Protein AF-A0A1H2ACN5-F1 (afdb_monomer)

pLDDT: mean 83.34, std 14.45, range [35.53, 97.0]

Mean predicted aligned error: 15.08 Å

Sequence (283 aa):
MLITTKIKLILEQKHHEKLLETMKRYNAACNYISGFAFEQSQYNRIRLQKLVYFVVRDQFQLSSQMTILAVRKVAAAYIADKAKKNEYKKSKGKNVRGQADLVWHDGVFYLLPGVELPENEPYIPNDALGVDLDIKNIAADSMGESLSGDAVQAVRHHCISKHLVEKAKRHRSRLALEDLTGIRERITVRRAQRRNQHAWAFAQLRSYIKYKALLAGVPVVLADPRNTSRECPQCEHTAKENRKTRDWFRCQACEYAAPADNVAALNIRSRAIVSVPNVGVAI

Radius of gyration: 27.99 Å; Cα contacts (8 Å, |Δi|>4): 334; chains: 1; bounding box: 66×40×71 Å

Structure (mmCIF, N/CA/C/O backbone):
data_AF-A0A1H2ACN5-F1
#
_entry.id   AF-A0A1H2ACN5-F1
#
loop_
_atom_site.group_PDB
_atom_site.id
_atom_site.type_symbol
_atom_site.label_atom_id
_atom_site.label_alt_id
_atom_site.label_comp_id
_atom_site.label_asym_id
_atom_site.label_entity_id
_atom_site.label_seq_id
_atom_site.pdbx_PDB_ins_code
_atom_site.Cartn_x
_atom_site.Cartn_y
_atom_site.Cartn_z
_atom_site.occupancy
_atom_site.B_iso_or_equiv
_atom_site.auth_seq_id
_atom_site.auth_comp_id
_atom_site.auth_asym_id
_atom_site.auth_atom_id
_atom_site.pdbx_PDB_model_num
ATOM 1 N N . MET A 1 1 ? 4.972 -4.158 25.442 1.00 76.81 1 MET A N 1
ATOM 2 C CA . MET A 1 1 ? 4.596 -3.258 24.311 1.00 76.81 1 MET A CA 1
ATOM 3 C C . MET A 1 1 ? 3.206 -3.588 23.744 1.00 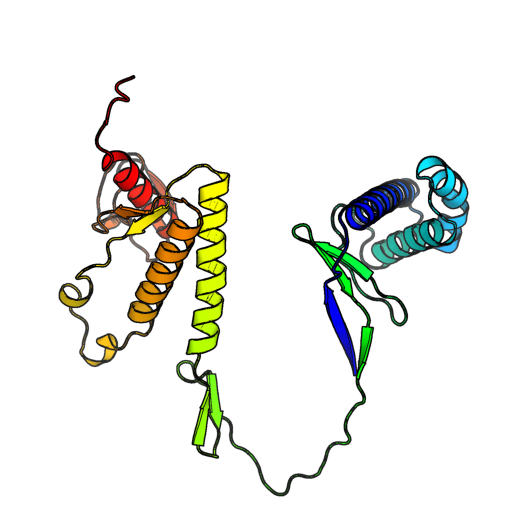76.81 1 MET A C 1
ATOM 5 O O . MET A 1 1 ? 2.905 -4.757 23.540 1.00 76.81 1 MET A O 1
ATOM 9 N N . LEU A 1 2 ? 2.361 -2.583 23.445 1.00 73.62 2 LEU A N 1
ATOM 10 C CA . LEU A 1 2 ? 1.065 -2.777 22.762 1.00 73.62 2 LEU A CA 1
ATOM 11 C C . LEU A 1 2 ? 1.232 -2.681 21.236 1.00 73.62 2 LEU A C 1
ATOM 13 O O . LEU A 1 2 ? 1.600 -1.623 20.726 1.00 73.62 2 LEU A O 1
ATOM 17 N N . ILE A 1 3 ? 0.907 -3.749 20.507 1.00 77.81 3 ILE A N 1
ATOM 18 C CA . ILE A 1 3 ? 0.895 -3.764 19.035 1.00 77.81 3 ILE A CA 1
ATOM 19 C C . ILE A 1 3 ? -0.522 -3.959 18.497 1.00 77.81 3 ILE A C 1
ATOM 21 O O . ILE A 1 3 ? -1.378 -4.538 19.156 1.00 77.81 3 ILE A O 1
ATOM 25 N N . THR A 1 4 ? -0.794 -3.466 17.288 1.00 77.19 4 THR A N 1
ATOM 26 C CA . THR A 1 4 ? -2.065 -3.736 16.596 1.00 77.19 4 THR A CA 1
ATOM 27 C C . THR A 1 4 ? -1.863 -4.842 15.573 1.00 77.19 4 THR A C 1
ATOM 29 O O . THR A 1 4 ? -1.082 -4.678 14.636 1.00 77.19 4 THR A O 1
ATOM 32 N N . THR A 1 5 ? -2.613 -5.933 15.710 1.00 80.00 5 THR A N 1
ATOM 33 C CA . THR A 1 5 ? -2.602 -7.042 14.746 1.00 80.00 5 THR A CA 1
ATOM 34 C C . THR A 1 5 ? -3.789 -6.919 13.799 1.00 80.00 5 THR A C 1
ATOM 36 O O . THR A 1 5 ? -4.863 -6.478 14.193 1.00 80.00 5 THR A O 1
ATOM 39 N N . LYS A 1 6 ? -3.617 -7.304 12.530 1.00 84.69 6 LYS A N 1
ATOM 40 C CA . LYS A 1 6 ? -4.686 -7.294 11.522 1.00 84.69 6 LYS A CA 1
ATOM 41 C C . LYS A 1 6 ? -5.183 -8.712 11.256 1.00 84.69 6 LYS A C 1
ATOM 43 O O . LYS A 1 6 ? -4.499 -9.487 10.596 1.00 84.69 6 LYS A O 1
ATOM 48 N N . ILE A 1 7 ? -6.391 -9.029 11.719 1.00 88.00 7 ILE A N 1
ATOM 49 C CA . ILE A 1 7 ? -7.005 -10.356 11.578 1.00 88.00 7 ILE A CA 1
ATOM 50 C C . ILE A 1 7 ? -8.067 -10.305 10.483 1.00 88.00 7 ILE A C 1
ATOM 52 O O . ILE A 1 7 ? -9.009 -9.522 10.573 1.00 88.00 7 ILE A O 1
ATOM 56 N N . LYS A 1 8 ? -7.931 -11.124 9.435 1.00 89.19 8 LYS A N 1
ATOM 57 C CA . LYS A 1 8 ? -8.941 -11.239 8.372 1.00 89.19 8 LYS A CA 1
ATOM 58 C C . LYS A 1 8 ? -10.132 -12.059 8.869 1.00 89.19 8 LYS A C 1
ATOM 60 O O . LYS A 1 8 ? -9.942 -13.177 9.335 1.00 89.19 8 LYS A O 1
ATOM 65 N N . LEU A 1 9 ? -11.347 -11.539 8.705 1.00 89.50 9 LEU A N 1
ATOM 66 C CA . LEU A 1 9 ? -12.567 -12.300 8.969 1.00 89.50 9 LEU A CA 1
ATOM 67 C C . LEU A 1 9 ? -12.967 -13.098 7.724 1.00 89.50 9 LEU A C 1
ATOM 69 O O . LEU A 1 9 ? -13.089 -12.538 6.630 1.00 89.50 9 LEU A O 1
ATOM 73 N N . ILE A 1 10 ? -13.178 -14.402 7.897 1.00 89.62 10 ILE A N 1
ATOM 74 C CA . ILE A 1 10 ? -13.772 -15.278 6.884 1.00 89.62 10 ILE A CA 1
ATOM 75 C C . ILE A 1 10 ? -15.258 -15.381 7.215 1.00 89.62 10 ILE A C 1
ATOM 77 O O . ILE A 1 10 ? -15.623 -15.815 8.302 1.00 89.62 10 ILE A O 1
ATOM 81 N N . LEU A 1 11 ? -16.105 -14.908 6.305 1.00 87.62 11 LEU A N 1
ATOM 82 C CA . LEU A 1 11 ? -17.536 -14.747 6.539 1.00 87.62 11 LEU A CA 1
ATOM 83 C C . LEU A 1 11 ? -18.320 -15.374 5.392 1.00 87.62 11 LEU A C 1
ATOM 85 O O . LEU A 1 11 ? -17.958 -15.205 4.229 1.00 87.62 11 LEU A O 1
ATOM 89 N N . GLU A 1 12 ? -19.431 -16.027 5.722 1.00 90.56 12 GLU A N 1
ATOM 90 C CA . GLU A 1 12 ? -20.476 -16.348 4.749 1.00 90.56 12 GLU A CA 1
ATOM 91 C C . GLU A 1 12 ? -21.099 -15.066 4.177 1.00 90.56 12 GLU A C 1
ATOM 93 O O . GLU A 1 12 ? -21.175 -14.039 4.863 1.00 90.56 12 GLU A O 1
ATOM 98 N N . GLN A 1 13 ? -21.627 -15.149 2.953 1.00 87.94 13 GLN A N 1
ATOM 99 C CA . GLN A 1 13 ? -22.217 -14.013 2.235 1.00 87.94 13 GLN A CA 1
ATOM 100 C C . GLN A 1 13 ? -23.277 -13.267 3.067 1.00 87.94 13 GLN A C 1
ATOM 102 O O . GLN A 1 13 ? -23.215 -12.047 3.212 1.00 87.94 13 GLN A O 1
ATOM 107 N N . LYS A 1 14 ? -24.181 -14.004 3.727 1.00 92.94 14 LYS A N 1
ATOM 108 C CA . LYS A 1 14 ? -25.240 -13.429 4.575 1.00 92.94 14 LYS A CA 1
ATOM 109 C C . LYS A 1 14 ? -24.697 -12.590 5.743 1.00 92.94 14 LYS A C 1
ATOM 111 O O . LYS A 1 14 ? -25.288 -11.583 6.125 1.00 92.94 14 LYS A O 1
ATOM 116 N N . HIS A 1 15 ? -23.576 -13.001 6.340 1.00 90.81 15 HIS A N 1
ATOM 117 C CA . HIS A 1 15 ? -22.951 -12.285 7.456 1.00 90.81 15 HIS A CA 1
ATOM 118 C C . HIS A 1 15 ? -22.161 -11.077 6.958 1.00 90.81 15 HIS A C 1
ATOM 120 O O . HIS A 1 15 ? -22.160 -10.029 7.607 1.00 90.81 15 HIS A O 1
ATOM 126 N N . HIS A 1 16 ? -21.532 -11.210 5.788 1.00 87.56 16 HIS A N 1
ATOM 127 C CA . HIS A 1 16 ? -20.845 -10.114 5.120 1.00 87.56 16 HIS A CA 1
ATOM 128 C C . HIS A 1 16 ? -21.791 -8.935 4.859 1.00 87.56 16 HIS A C 1
ATOM 130 O O . HIS A 1 16 ? -21.480 -7.799 5.218 1.00 87.56 16 HIS A O 1
ATOM 136 N N . GLU A 1 17 ? -22.960 -9.206 4.280 1.00 87.94 17 GLU A N 1
ATOM 137 C CA . GLU A 1 17 ? -23.957 -8.185 3.944 1.00 87.94 17 GLU A CA 1
ATOM 138 C C . GLU A 1 17 ? -24.480 -7.466 5.191 1.00 87.94 17 GLU A C 1
ATOM 140 O O . GLU A 1 17 ? -24.446 -6.234 5.248 1.00 87.94 17 GLU A O 1
ATOM 145 N N . LYS A 1 18 ? -24.843 -8.218 6.240 1.00 90.50 18 LYS A N 1
ATOM 146 C CA . LYS A 1 18 ? -25.304 -7.652 7.521 1.00 90.50 18 LYS A CA 1
ATOM 147 C C . LYS A 1 18 ? -24.256 -6.760 8.194 1.00 90.50 18 LYS A C 1
ATOM 149 O O . LYS A 1 18 ? -24.591 -5.702 8.740 1.00 90.50 18 LYS A O 1
ATOM 154 N N . LEU A 1 19 ? -22.982 -7.162 8.170 1.00 88.06 19 LEU A N 1
ATOM 155 C CA . LEU A 1 19 ? -21.889 -6.354 8.720 1.00 88.06 19 LEU A CA 1
ATOM 156 C C . LEU A 1 19 ? -21.672 -5.080 7.907 1.00 88.06 19 LEU A C 1
ATOM 158 O O . LEU A 1 19 ? -21.502 -4.004 8.484 1.00 88.06 19 LEU A O 1
ATOM 162 N N . LEU A 1 20 ? -21.720 -5.178 6.578 1.00 86.31 20 LEU A N 1
ATOM 163 C CA . LEU A 1 20 ? -21.561 -4.029 5.693 1.00 86.31 20 LEU A CA 1
ATOM 164 C C . LEU A 1 20 ? -22.692 -3.017 5.874 1.00 86.31 20 LEU A C 1
ATOM 166 O O . LEU A 1 20 ? -22.430 -1.818 5.970 1.00 86.31 20 LEU A O 1
ATOM 170 N N . GLU A 1 21 ? -23.934 -3.481 5.969 1.00 89.31 21 GLU A N 1
ATOM 171 C CA . GLU A 1 21 ? -25.091 -2.636 6.254 1.00 89.31 21 GLU A CA 1
ATOM 172 C C . GLU A 1 21 ? -24.964 -1.943 7.617 1.00 89.31 21 GLU A C 1
ATOM 174 O O . GLU A 1 21 ? -25.122 -0.726 7.728 1.00 89.31 21 GLU A O 1
ATOM 179 N N . THR A 1 22 ? -24.586 -2.687 8.657 1.00 89.88 22 THR A N 1
ATOM 180 C CA . THR A 1 22 ? -24.363 -2.125 9.997 1.00 89.88 22 THR A CA 1
ATOM 181 C C . THR A 1 22 ? -23.264 -1.066 9.991 1.00 89.88 22 THR A C 1
ATOM 183 O O . THR A 1 22 ? -23.441 0.012 10.558 1.00 89.88 22 THR A O 1
ATOM 186 N N . MET A 1 23 ? -22.163 -1.316 9.283 1.00 86.56 23 MET A N 1
ATOM 187 C CA . MET A 1 23 ? -21.067 -0.362 9.153 1.00 86.56 23 MET A CA 1
ATOM 188 C C . MET A 1 23 ? -21.477 0.898 8.374 1.00 86.56 23 MET A C 1
ATOM 190 O O . MET A 1 23 ? -21.053 2.000 8.729 1.00 86.56 23 MET A O 1
ATOM 194 N N . LYS A 1 24 ? -22.332 0.768 7.350 1.00 87.25 24 LYS A N 1
ATOM 195 C CA . LYS A 1 24 ? -22.912 1.913 6.628 1.00 87.25 24 LYS A CA 1
ATOM 196 C C . LYS A 1 24 ? -23.781 2.770 7.550 1.00 87.25 24 LYS A C 1
ATOM 198 O O . LYS A 1 24 ? -23.547 3.975 7.624 1.00 87.25 24 LYS A O 1
ATOM 203 N N . ARG A 1 25 ? -24.711 2.158 8.296 1.00 91.56 25 ARG A N 1
ATOM 204 C CA . ARG A 1 25 ? -25.577 2.861 9.265 1.00 91.56 25 ARG A CA 1
ATOM 205 C C . ARG A 1 25 ? -24.760 3.575 10.341 1.00 91.56 25 ARG A C 1
ATOM 207 O O . ARG A 1 25 ? -24.978 4.753 10.601 1.00 91.56 25 ARG A O 1
ATOM 214 N N . TYR A 1 26 ? -23.757 2.895 10.900 1.00 91.25 26 TYR A N 1
ATOM 215 C CA . TYR A 1 26 ? -22.860 3.469 11.903 1.00 91.25 26 TYR A CA 1
ATOM 216 C C . TYR A 1 26 ? -22.081 4.683 11.372 1.00 91.25 26 TYR A C 1
ATOM 218 O O . TYR A 1 26 ? -22.005 5.716 12.033 1.00 91.25 26 TYR A O 1
ATOM 226 N N . ASN A 1 27 ? -21.525 4.594 10.160 1.00 89.88 27 ASN A N 1
ATOM 227 C CA . ASN A 1 27 ? -20.802 5.717 9.558 1.00 89.88 27 ASN A CA 1
ATOM 228 C C . ASN A 1 27 ? -21.730 6.894 9.227 1.00 89.88 27 ASN A C 1
ATOM 230 O O . ASN A 1 27 ? -21.340 8.044 9.427 1.00 89.88 27 ASN A O 1
ATOM 234 N N . ALA A 1 28 ? -22.953 6.625 8.761 1.00 91.38 28 ALA A N 1
ATOM 235 C CA . ALA A 1 28 ? -23.958 7.657 8.522 1.00 91.38 28 ALA A CA 1
ATOM 236 C C . ALA A 1 28 ? -24.324 8.397 9.821 1.00 91.38 28 ALA A C 1
ATOM 238 O O . ALA A 1 28 ? -24.307 9.628 9.843 1.00 91.38 28 ALA A O 1
ATOM 239 N N . ALA A 1 29 ? -24.517 7.662 10.922 1.00 94.50 29 ALA A N 1
ATOM 240 C CA . ALA A 1 29 ? -24.716 8.242 12.248 1.00 94.50 29 ALA A CA 1
ATOM 241 C C . ALA A 1 29 ? -23.529 9.116 12.686 1.00 94.50 29 ALA A C 1
ATOM 243 O O . ALA A 1 29 ? -23.727 10.240 13.141 1.00 94.50 29 ALA A O 1
ATOM 244 N N . CYS A 1 30 ? -22.284 8.653 12.505 1.00 92.88 30 CYS A N 1
ATOM 245 C CA . CYS A 1 30 ? -21.101 9.466 12.805 1.00 92.88 30 CYS A CA 1
ATOM 246 C C . CYS A 1 30 ? -21.058 10.767 11.988 1.00 92.88 30 CYS A C 1
ATOM 248 O O . CYS A 1 30 ? -20.718 11.811 12.537 1.00 92.88 30 CYS A O 1
ATOM 250 N N . ASN A 1 31 ? -21.411 10.727 10.699 1.00 93.62 31 ASN A N 1
ATOM 251 C CA . ASN A 1 31 ? -21.462 11.924 9.852 1.00 93.62 31 ASN A CA 1
ATOM 252 C C . ASN A 1 31 ? -22.518 12.923 10.330 1.00 93.62 31 ASN A C 1
ATOM 254 O O . ASN A 1 31 ? -22.236 14.120 10.385 1.00 93.62 31 ASN A O 1
ATOM 258 N N . TYR A 1 32 ? -23.699 12.436 10.718 1.00 95.62 32 TYR A N 1
ATOM 259 C CA . TYR A 1 32 ? -24.746 13.267 11.308 1.00 95.62 32 TYR A CA 1
ATOM 260 C C . TYR A 1 32 ? -24.273 13.926 12.610 1.00 95.62 32 TYR A C 1
ATOM 262 O O . TYR A 1 32 ? -24.308 15.149 12.729 1.00 95.62 32 TYR A O 1
ATOM 270 N N . ILE A 1 33 ? -23.735 13.134 13.548 1.00 95.25 33 ILE A N 1
ATOM 271 C CA . ILE A 1 33 ? -23.204 13.645 14.821 1.00 95.25 33 ILE A CA 1
ATOM 272 C C . ILE A 1 33 ? -22.09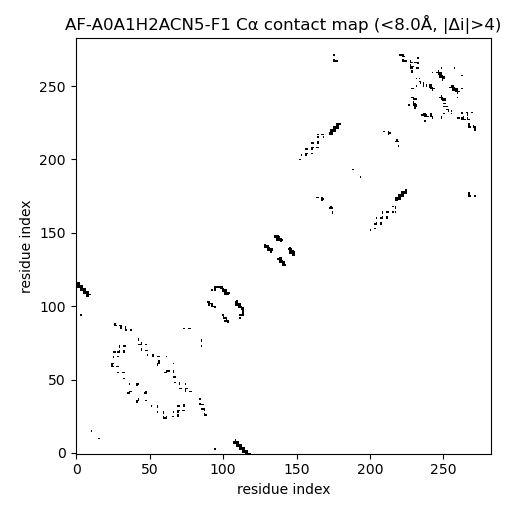2 14.667 14.566 1.00 95.25 33 ILE A C 1
ATOM 274 O O . ILE A 1 33 ? -22.033 15.684 15.247 1.00 95.25 33 ILE A O 1
ATOM 278 N N . SER A 1 34 ? -21.215 14.423 13.588 1.00 93.88 34 SER A N 1
ATOM 279 C CA . SER A 1 34 ? -20.132 15.346 13.244 1.00 93.88 34 SER A CA 1
ATOM 280 C C . SER A 1 34 ? -20.640 16.655 12.648 1.00 93.88 34 SER A C 1
ATOM 282 O O . SER A 1 34 ? -20.062 17.698 12.931 1.00 93.88 34 SER A O 1
ATOM 284 N N . GLY A 1 35 ? -21.707 16.618 11.842 1.00 93.81 35 GLY A N 1
ATOM 285 C CA . GLY A 1 35 ? -22.386 17.824 11.366 1.00 93.81 35 GLY A CA 1
ATOM 286 C C . GLY A 1 35 ? -22.950 18.639 12.518 1.00 93.81 35 GLY A C 1
ATOM 287 O O . GLY A 1 35 ? -22.558 19.789 12.689 1.00 93.81 35 GLY A O 1
ATOM 288 N N . PHE A 1 36 ? -23.744 17.995 13.373 1.00 94.88 36 PHE A N 1
ATOM 289 C CA . PHE A 1 36 ? -24.334 18.633 14.545 1.00 94.88 36 PHE A CA 1
ATOM 290 C C . PHE A 1 36 ? -23.273 19.216 15.492 1.00 94.88 36 PHE A C 1
ATOM 292 O O . PHE A 1 36 ? -23.380 20.360 15.925 1.00 94.88 36 PHE A O 1
ATOM 299 N N . ALA A 1 37 ? -22.223 18.448 15.801 1.00 93.69 37 ALA A N 1
ATOM 300 C CA . ALA A 1 37 ? -21.135 18.882 16.676 1.00 93.69 37 ALA A CA 1
ATOM 301 C C . ALA A 1 37 ? -20.416 20.125 16.133 1.00 93.69 37 ALA A C 1
ATOM 303 O O . ALA A 1 37 ? -20.083 21.019 16.907 1.00 93.69 37 ALA A O 1
ATOM 304 N N . PHE A 1 38 ? -20.191 20.183 14.818 1.00 92.75 38 PHE A N 1
ATOM 305 C CA . PHE A 1 38 ? -19.533 21.311 14.166 1.00 92.75 38 PHE A CA 1
ATOM 306 C C . PHE A 1 38 ? -20.427 22.556 14.136 1.00 92.75 38 PHE A C 1
ATOM 308 O O . PHE A 1 38 ? -19.993 23.629 14.541 1.00 92.75 38 PHE A O 1
ATOM 315 N N . GLU A 1 39 ? -21.688 22.406 13.727 1.00 93.19 39 GLU A N 1
ATOM 316 C CA . GLU A 1 39 ? -22.665 23.503 13.643 1.00 93.19 39 GLU A CA 1
ATOM 317 C C . GLU A 1 39 ? -22.949 24.128 15.013 1.00 93.19 39 GLU A C 1
ATOM 319 O O . GLU A 1 39 ? -23.005 25.346 15.146 1.00 93.19 39 GLU A O 1
ATOM 324 N N . GLN A 1 40 ? -23.067 23.300 16.051 1.00 91.75 40 GLN A N 1
ATOM 325 C CA . GLN A 1 40 ? -23.351 23.744 17.419 1.00 91.75 40 GLN A CA 1
ATOM 326 C C . GLN A 1 40 ? -22.084 24.047 18.232 1.00 91.75 40 GLN A C 1
ATOM 328 O O . GLN A 1 40 ? -22.173 24.319 19.430 1.00 91.75 40 GLN A O 1
ATOM 333 N N . SER A 1 41 ? -20.895 23.941 17.619 1.00 90.31 41 SER A N 1
ATOM 334 C CA . SER A 1 41 ? -19.593 24.068 18.293 1.00 90.31 41 SER A CA 1
ATOM 335 C C . SER A 1 41 ? -19.498 23.251 19.593 1.00 90.31 41 SER A C 1
ATOM 337 O O . SER A 1 41 ? -18.934 23.687 20.600 1.00 90.31 41 SER A O 1
ATOM 339 N N . GLN A 1 42 ? -20.069 22.043 19.585 1.00 91.88 42 GLN A N 1
ATOM 340 C CA . GLN A 1 42 ? -20.181 21.181 20.755 1.00 91.88 42 GLN A CA 1
ATOM 341 C C . GLN A 1 42 ? -19.356 19.905 20.595 1.00 91.88 42 GLN A C 1
ATOM 343 O O . GLN A 1 42 ? -19.779 18.939 19.964 1.00 91.88 42 GLN A O 1
ATOM 348 N N . TYR A 1 43 ? -18.202 19.872 21.259 1.00 90.62 43 TYR A N 1
ATOM 349 C CA . TYR A 1 43 ? -17.242 18.765 21.170 1.00 90.62 43 TYR A CA 1
ATOM 350 C C . TYR A 1 43 ? -17.116 17.959 22.471 1.00 90.62 43 TYR A C 1
ATOM 352 O O . TYR A 1 43 ? -16.433 16.935 22.511 1.00 90.62 43 TYR A O 1
ATOM 360 N N . ASN A 1 44 ? -17.772 18.390 23.556 1.00 92.31 44 ASN A N 1
ATOM 361 C CA . ASN A 1 44 ? -17.75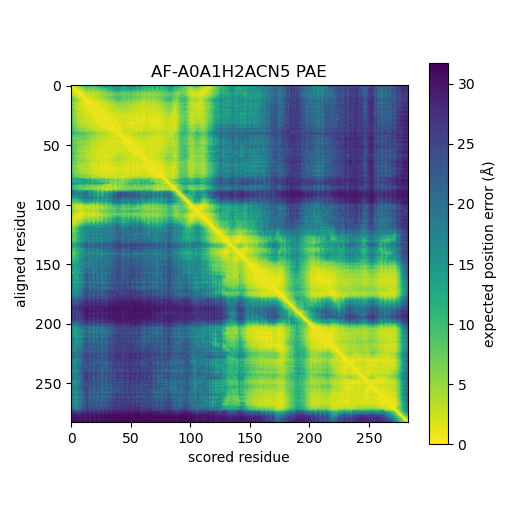0 17.654 24.813 1.00 92.31 44 ASN A CA 1
ATOM 362 C C . ASN A 1 44 ? -18.591 16.378 24.684 1.00 92.31 44 ASN A C 1
ATOM 364 O O . ASN A 1 44 ? -19.805 16.445 24.501 1.00 92.31 44 ASN A O 1
ATOM 368 N N . ARG A 1 45 ? -17.954 15.213 24.856 1.00 91.88 45 ARG A N 1
ATOM 369 C CA . ARG A 1 45 ? -18.585 13.887 24.742 1.00 91.88 45 ARG A CA 1
ATOM 370 C C . ARG A 1 45 ? -19.915 13.776 25.492 1.00 91.88 45 ARG A C 1
ATOM 372 O O . ARG A 1 45 ? -20.882 13.271 24.934 1.00 91.88 45 ARG A O 1
ATOM 379 N N . ILE A 1 46 ? -19.952 14.198 26.757 1.00 93.56 46 ILE A N 1
ATOM 380 C CA . ILE A 1 46 ? -21.118 14.006 27.632 1.00 93.56 46 ILE A CA 1
ATOM 381 C C . ILE A 1 46 ? -22.274 14.881 27.149 1.00 93.56 46 ILE A C 1
ATOM 383 O O . ILE A 1 46 ? -23.406 14.413 27.031 1.00 93.56 46 ILE A O 1
ATOM 387 N N . ARG A 1 47 ? -21.986 16.148 26.840 1.00 94.31 47 ARG A N 1
ATOM 388 C CA . ARG A 1 47 ? -23.000 17.099 26.375 1.00 94.31 47 ARG A CA 1
ATOM 389 C C . ARG A 1 47 ? -23.503 16.745 24.979 1.00 94.31 47 ARG A C 1
ATOM 391 O O . ARG A 1 47 ? -24.710 16.723 24.769 1.00 94.31 47 ARG A O 1
ATOM 398 N N . LEU A 1 48 ? -22.598 16.387 24.069 1.00 94.12 48 LEU A N 1
ATOM 399 C CA . LEU A 1 48 ? -22.938 15.923 22.727 1.00 94.12 48 LEU A CA 1
ATOM 400 C C . LEU A 1 48 ? -23.839 14.685 22.785 1.00 94.12 48 LEU A C 1
ATOM 402 O O . LEU A 1 48 ? -24.864 14.660 22.115 1.00 94.12 48 LEU A O 1
ATOM 406 N N . GLN A 1 49 ? -23.522 13.704 23.641 1.00 95.44 49 GLN A N 1
ATOM 407 C CA . GLN A 1 49 ? -24.353 12.511 23.821 1.00 95.44 49 GLN A CA 1
ATOM 408 C C . GLN A 1 49 ? -25.781 12.868 24.241 1.00 95.44 49 GLN A C 1
ATOM 410 O O . GLN A 1 49 ? -26.719 12.373 23.628 1.00 95.44 49 GLN A O 1
ATOM 415 N N . LYS A 1 50 ? -25.961 13.739 25.242 1.00 95.69 50 LYS A N 1
ATOM 416 C CA . LYS A 1 50 ? -27.303 14.155 25.688 1.00 95.69 50 LYS A CA 1
ATOM 417 C C . LYS A 1 50 ? -28.128 14.787 24.562 1.00 95.69 50 LYS A C 1
ATOM 419 O O . LYS A 1 50 ? -29.329 14.558 24.508 1.00 95.69 50 LYS A O 1
ATOM 424 N N . LEU A 1 51 ? -27.485 15.545 23.673 1.00 95.31 51 LEU A N 1
ATOM 425 C CA . LEU A 1 51 ? -28.152 16.250 22.576 1.00 95.31 51 LEU A CA 1
ATOM 426 C C . LEU A 1 51 ? -28.539 15.325 21.416 1.00 95.31 51 LEU A C 1
ATOM 428 O O . LEU A 1 51 ? -29.601 15.497 20.832 1.00 95.31 51 LEU A O 1
ATOM 432 N N . VAL A 1 52 ? -27.693 14.347 21.075 1.00 95.88 52 VAL A N 1
ATOM 433 C CA . VAL A 1 52 ? -27.869 13.562 19.838 1.00 95.88 52 VAL A CA 1
ATOM 434 C C . VAL A 1 52 ? -28.358 12.131 20.064 1.00 95.88 52 VAL A C 1
ATOM 436 O O . VAL A 1 52 ? -28.775 11.491 19.106 1.00 95.88 52 VAL A O 1
ATOM 439 N N . TYR A 1 53 ? -28.314 11.599 21.293 1.00 96.56 53 TYR A N 1
ATOM 440 C CA . TYR A 1 53 ? -28.525 10.166 21.554 1.00 96.56 53 TYR A CA 1
ATOM 441 C C . TYR A 1 53 ? -29.861 9.630 21.026 1.00 96.56 53 TYR A C 1
ATOM 443 O O . TYR A 1 53 ? -29.861 8.636 20.300 1.00 96.56 53 TYR A O 1
ATOM 451 N N . PHE A 1 54 ? -30.980 10.272 21.376 1.00 95.25 54 PHE A N 1
ATOM 452 C CA . PHE A 1 54 ? -32.310 9.788 20.993 1.00 95.25 54 PHE A CA 1
ATOM 453 C C . PHE A 1 54 ? -32.527 9.870 19.482 1.00 95.25 54 PHE A C 1
ATOM 455 O O . PHE A 1 54 ? -32.892 8.870 18.871 1.00 95.25 54 PHE A O 1
ATOM 462 N N . VAL A 1 55 ? -32.191 11.014 18.877 1.00 95.56 55 VAL A N 1
ATOM 463 C CA . VAL A 1 55 ? -32.314 11.229 17.427 1.00 95.56 55 VAL A CA 1
ATOM 464 C C . VAL A 1 55 ? -31.463 10.227 16.652 1.00 95.56 55 VAL A C 1
ATOM 466 O O . VAL A 1 55 ? -31.945 9.583 15.729 1.00 95.56 55 VAL A O 1
ATOM 469 N N . VAL A 1 56 ? -30.204 10.031 17.054 1.00 95.44 56 VAL A N 1
ATOM 470 C CA . VAL A 1 56 ? -29.300 9.108 16.358 1.00 95.44 56 VAL A CA 1
ATOM 471 C C . VAL A 1 56 ? -29.760 7.660 16.493 1.00 95.44 56 VAL A C 1
ATOM 473 O O . VAL A 1 56 ? -29.676 6.895 15.533 1.00 95.44 56 VAL A O 1
ATOM 476 N N . ARG A 1 57 ? -30.214 7.257 17.685 1.00 94.81 57 ARG A N 1
ATOM 477 C CA . ARG A 1 57 ? -30.690 5.892 17.918 1.00 94.81 57 ARG A CA 1
ATOM 478 C C . ARG A 1 57 ? -31.886 5.572 17.024 1.00 94.81 57 ARG A C 1
ATOM 480 O O . ARG A 1 57 ? -31.887 4.510 16.409 1.00 94.81 57 ARG A O 1
ATOM 487 N N . ASP A 1 58 ? -32.852 6.482 16.963 1.00 94.19 58 ASP A N 1
ATOM 488 C CA . ASP A 1 58 ? -34.090 6.309 16.209 1.00 94.19 58 ASP A CA 1
ATOM 489 C C . ASP A 1 58 ? -33.852 6.393 14.693 1.00 94.19 58 ASP A C 1
ATOM 491 O O . ASP A 1 58 ? -34.125 5.446 13.957 1.00 94.19 58 ASP A O 1
ATOM 495 N N . GLN A 1 59 ? -33.203 7.460 14.224 1.00 95.56 59 GLN A N 1
ATOM 496 C CA . GLN A 1 59 ? -32.995 7.696 12.794 1.00 95.56 59 GLN A CA 1
ATOM 497 C C . GLN A 1 59 ? -32.111 6.631 12.127 1.00 95.56 59 GLN A C 1
ATOM 499 O O . GLN A 1 59 ? -32.351 6.252 10.981 1.00 95.56 59 GLN A O 1
ATOM 504 N N . PHE A 1 60 ? -31.071 6.151 12.817 1.00 94.56 60 PHE A N 1
ATOM 505 C CA . PHE A 1 60 ? -30.108 5.196 12.249 1.00 94.56 60 PHE A CA 1
ATOM 506 C C . PHE A 1 60 ? -30.318 3.756 12.736 1.00 94.56 60 PHE A C 1
ATOM 508 O O . PHE A 1 60 ? -29.554 2.871 12.339 1.00 94.56 60 PHE A O 1
ATOM 515 N N . GLN A 1 61 ? -31.336 3.518 13.575 1.00 93.69 61 GLN A N 1
ATOM 516 C CA . GLN A 1 61 ? -31.706 2.200 14.108 1.00 93.69 61 GLN A CA 1
ATOM 517 C C . GLN A 1 61 ? -30.504 1.463 14.730 1.00 93.69 61 GLN A C 1
ATOM 519 O O . GLN A 1 61 ? -30.244 0.284 14.470 1.00 93.69 61 GLN A O 1
ATOM 524 N N . LEU A 1 62 ? -29.712 2.194 15.523 1.00 92.25 62 LEU A N 1
ATOM 525 C CA . LEU A 1 62 ? -28.513 1.677 16.184 1.00 92.25 62 LEU A CA 1
ATOM 526 C C . LEU A 1 62 ? -28.828 1.154 17.590 1.00 92.25 62 LEU A C 1
ATOM 528 O O . LEU A 1 62 ? -29.662 1.697 18.315 1.00 92.25 62 LEU A O 1
ATOM 532 N N . SER A 1 63 ? -28.097 0.120 18.018 1.00 92.50 63 SER A N 1
ATOM 533 C CA . SER A 1 63 ? -28.140 -0.340 19.411 1.00 92.50 63 SER A CA 1
ATOM 534 C C . SER A 1 63 ? -27.573 0.719 20.366 1.00 92.50 63 SER A C 1
ATOM 536 O O . SER A 1 63 ? -26.786 1.577 19.962 1.00 92.50 63 SER A O 1
ATOM 538 N N . SER A 1 64 ? -27.900 0.632 21.664 1.00 91.75 64 SER A N 1
ATOM 539 C CA . SER A 1 64 ? -27.428 1.600 22.679 1.00 91.75 64 SER A CA 1
ATOM 540 C C . SER A 1 64 ? -25.912 1.739 22.666 1.00 91.75 64 SER A C 1
ATOM 542 O O . SER A 1 64 ? -25.375 2.846 22.654 1.00 91.75 64 SER A O 1
ATOM 544 N N . GLN A 1 65 ? -25.227 0.598 22.615 1.00 90.12 65 GLN A N 1
ATOM 545 C CA . GLN A 1 65 ? -23.776 0.539 22.592 1.00 90.12 65 GLN A CA 1
ATOM 546 C C . GLN A 1 65 ? -23.210 1.187 21.325 1.00 90.12 65 GLN A C 1
ATOM 548 O O . GLN A 1 65 ? -22.241 1.939 21.411 1.00 90.12 65 GLN A O 1
ATOM 553 N N . MET A 1 66 ? -23.832 0.958 20.164 1.00 90.12 66 MET A N 1
ATOM 554 C CA . MET A 1 66 ? -23.381 1.549 18.905 1.00 90.12 66 MET A CA 1
ATOM 555 C C . MET A 1 66 ? -23.594 3.058 18.853 1.00 90.12 66 MET A C 1
ATOM 557 O O . MET A 1 66 ? -22.681 3.775 18.448 1.00 90.12 66 MET A O 1
ATOM 561 N N . THR A 1 67 ? -24.726 3.563 19.341 1.00 93.19 67 THR A N 1
ATOM 562 C CA . THR A 1 67 ? -24.965 5.009 19.445 1.00 93.19 67 THR A CA 1
ATOM 563 C C . THR A 1 67 ? -23.923 5.681 20.339 1.00 93.19 67 THR A C 1
ATOM 565 O O . THR A 1 67 ? -23.334 6.694 19.962 1.00 93.19 67 THR A O 1
ATOM 568 N N . ILE A 1 68 ? -23.630 5.096 21.506 1.00 92.06 68 ILE A N 1
ATOM 569 C CA . ILE A 1 68 ? -22.623 5.634 22.434 1.00 92.06 68 ILE A CA 1
ATOM 570 C C . ILE A 1 68 ? -21.227 5.616 21.796 1.00 92.06 68 ILE A C 1
ATOM 572 O O . ILE A 1 68 ? -20.481 6.591 21.912 1.00 92.06 68 ILE A O 1
ATOM 576 N N . LEU A 1 69 ? -20.863 4.532 21.105 1.00 89.88 69 LEU A N 1
ATOM 577 C CA . LEU A 1 69 ? -19.575 4.427 20.417 1.00 89.88 69 LEU A CA 1
ATOM 578 C C . LEU A 1 69 ? -19.440 5.445 19.277 1.00 89.88 69 LEU A C 1
ATOM 580 O O . LEU A 1 69 ? -18.375 6.050 19.150 1.00 89.88 69 LEU A O 1
ATOM 584 N N . ALA A 1 70 ? -20.510 5.711 18.522 1.00 91.06 70 ALA A N 1
ATOM 585 C CA . ALA A 1 70 ? -20.513 6.730 17.474 1.00 91.06 70 ALA A CA 1
ATOM 586 C C . ALA A 1 70 ? -20.218 8.124 18.051 1.00 91.06 70 ALA A C 1
ATOM 588 O O . ALA A 1 70 ? -19.317 8.817 17.575 1.00 91.06 70 ALA A O 1
ATOM 589 N N . VAL A 1 71 ? -20.889 8.501 19.147 1.00 92.50 71 VAL A N 1
ATOM 590 C CA . VAL A 1 71 ? -20.639 9.781 19.834 1.00 92.50 71 VAL A CA 1
ATOM 591 C C . VAL A 1 71 ? -19.210 9.860 20.366 1.00 92.50 71 VAL A C 1
ATOM 593 O O . VAL A 1 71 ? -18.535 10.871 20.170 1.00 92.50 71 VAL A O 1
ATOM 596 N N . ARG A 1 72 ? -18.713 8.791 21.005 1.00 90.88 72 ARG A N 1
ATOM 597 C CA . ARG A 1 72 ? -17.326 8.720 21.496 1.00 90.88 72 ARG A CA 1
ATOM 598 C C . ARG A 1 72 ? -16.321 8.919 20.369 1.00 90.88 72 ARG A C 1
ATOM 600 O O . ARG A 1 72 ? -15.382 9.694 20.534 1.00 90.88 72 ARG A O 1
ATOM 607 N N . LYS A 1 73 ? -16.530 8.241 19.239 1.00 87.62 73 LYS A N 1
ATOM 608 C CA . LYS A 1 73 ? -15.664 8.312 18.060 1.00 87.62 73 LYS A CA 1
ATOM 609 C C . LYS A 1 73 ? -15.618 9.724 17.479 1.00 87.62 73 LYS A C 1
ATOM 611 O O . LYS A 1 73 ? -14.533 10.208 17.166 1.00 87.62 73 LYS A O 1
ATOM 616 N N . VAL A 1 74 ? -16.769 10.384 17.357 1.00 89.44 74 VAL A N 1
ATOM 617 C CA . VAL A 1 74 ? -16.839 11.752 16.826 1.00 89.44 74 VAL A CA 1
ATOM 618 C C . VAL A 1 74 ? -16.217 12.755 17.792 1.00 89.44 74 VAL A C 1
ATOM 620 O O . VAL A 1 74 ? -15.343 13.517 17.389 1.00 89.44 74 VAL A O 1
ATOM 623 N N . ALA A 1 75 ? -16.580 12.713 19.076 1.00 90.19 75 ALA A N 1
ATOM 624 C CA . ALA A 1 75 ? -16.013 13.611 20.080 1.00 90.19 75 ALA A CA 1
ATOM 625 C C . ALA A 1 75 ? -14.480 13.486 20.167 1.00 90.19 75 ALA A C 1
ATOM 627 O O . ALA A 1 75 ? -13.786 14.496 20.218 1.00 90.19 75 ALA A O 1
ATOM 628 N N . ALA A 1 76 ? -13.942 12.259 20.116 1.00 85.81 76 ALA A N 1
ATOM 629 C CA . ALA A 1 76 ? -12.499 12.023 20.122 1.00 85.81 76 ALA A CA 1
ATOM 630 C C . ALA A 1 76 ? -11.790 12.583 18.876 1.00 85.81 76 ALA A C 1
ATOM 632 O O . ALA A 1 76 ? -10.674 13.081 18.989 1.00 85.81 76 ALA A O 1
ATOM 633 N N . ALA A 1 77 ? -12.426 12.549 17.699 1.00 84.62 77 ALA A N 1
ATOM 634 C CA . ALA A 1 77 ? -11.850 13.125 16.482 1.00 84.62 77 ALA A CA 1
ATOM 635 C C . ALA A 1 77 ? -11.674 14.651 16.589 1.00 84.62 77 ALA A C 1
ATOM 637 O O . ALA A 1 77 ? -10.650 15.181 16.166 1.00 84.62 77 ALA A O 1
ATOM 638 N N . TYR A 1 78 ? -12.618 15.337 17.238 1.00 86.12 78 TYR A N 1
ATOM 639 C CA . TYR A 1 78 ? -12.550 16.781 17.487 1.00 86.12 78 TYR A CA 1
ATOM 640 C C . TYR A 1 78 ? -11.612 17.189 18.635 1.00 86.12 78 TYR A C 1
ATOM 642 O O . TYR A 1 78 ? -11.366 18.377 18.829 1.00 86.12 78 TYR A O 1
ATOM 650 N N . ILE A 1 79 ? -11.054 16.242 19.397 1.00 81.19 79 ILE A N 1
ATOM 651 C CA . ILE A 1 79 ? -9.920 16.550 20.286 1.00 81.19 79 ILE A CA 1
ATOM 652 C C . ILE A 1 79 ? -8.686 16.889 19.443 1.00 81.19 79 ILE A C 1
ATOM 654 O O . ILE A 1 79 ? -7.941 17.796 19.799 1.00 81.19 79 ILE A O 1
ATOM 658 N N . ALA A 1 80 ? -8.485 16.173 18.332 1.00 75.06 80 ALA A N 1
ATOM 659 C CA . ALA A 1 80 ? -7.299 16.308 17.492 1.00 75.06 80 ALA A CA 1
ATOM 660 C C . ALA A 1 80 ? -7.359 17.523 16.553 1.00 75.06 80 ALA A C 1
ATOM 662 O O . ALA A 1 80 ? -6.353 18.205 16.392 1.00 75.06 80 ALA A O 1
ATOM 663 N N . ASP A 1 81 ? -8.512 17.787 15.932 1.00 77.56 81 ASP A N 1
ATOM 664 C CA . ASP A 1 81 ? -8.694 18.921 15.020 1.00 77.56 81 ASP A CA 1
ATOM 665 C C . ASP A 1 81 ? -10.142 19.431 15.073 1.00 77.56 81 ASP A C 1
ATOM 667 O O . ASP A 1 81 ? -11.093 18.682 14.835 1.00 77.56 81 ASP A O 1
ATOM 671 N N . LYS A 1 82 ? -10.295 20.719 15.400 1.00 84.69 82 LYS A N 1
ATOM 672 C CA . LYS A 1 82 ? -11.584 21.424 15.493 1.00 84.69 82 LYS A CA 1
ATOM 673 C C . LYS A 1 82 ? -11.858 22.343 14.309 1.00 84.69 82 LYS A C 1
ATOM 675 O O . LYS A 1 82 ? -12.987 22.795 14.158 1.00 84.69 82 LYS A O 1
ATOM 680 N N . ALA A 1 83 ? -10.855 22.624 13.479 1.00 77.75 83 ALA A N 1
ATOM 681 C CA . ALA A 1 83 ? -10.968 23.580 12.383 1.00 77.75 83 ALA A CA 1
ATOM 682 C C . ALA A 1 83 ? -11.772 23.020 11.201 1.00 77.75 83 ALA A C 1
ATOM 684 O O . ALA A 1 83 ? -12.261 23.776 10.362 1.00 77.75 83 ALA A O 1
ATOM 685 N N . LYS A 1 84 ? -11.928 21.692 11.127 1.00 84.62 84 LYS A N 1
ATOM 686 C CA . LYS A 1 84 ? -12.568 21.013 10.003 1.00 84.62 84 LYS A CA 1
ATOM 687 C C . LYS A 1 84 ? -13.641 20.025 10.450 1.00 84.62 84 LYS A C 1
ATOM 689 O O . LYS A 1 84 ? -13.438 19.215 11.352 1.00 84.62 84 LYS A O 1
ATOM 694 N N . LYS A 1 85 ? -14.774 20.029 9.740 1.00 84.12 85 LYS A N 1
ATOM 695 C CA . LYS A 1 85 ? -15.805 18.993 9.871 1.00 84.12 85 LYS A CA 1
ATOM 696 C C . LYS A 1 85 ? -15.257 17.631 9.434 1.00 84.12 85 LYS A C 1
ATOM 698 O O . LYS A 1 85 ? -14.764 17.482 8.314 1.00 84.12 85 LYS A O 1
ATOM 703 N N . ASN A 1 86 ? -15.362 16.637 10.313 1.00 81.19 86 ASN A N 1
ATOM 704 C CA . ASN A 1 86 ? -14.919 15.276 10.028 1.00 81.19 86 ASN A CA 1
ATOM 705 C C . ASN A 1 86 ? -15.939 14.537 9.147 1.00 81.19 86 ASN A C 1
ATOM 707 O O . ASN A 1 86 ? -17.148 14.681 9.312 1.00 81.19 86 ASN A O 1
ATOM 711 N N . GLU A 1 87 ? -15.445 13.719 8.214 1.00 83.69 87 GLU A N 1
ATOM 712 C CA . GLU A 1 87 ? -16.278 12.884 7.346 1.00 83.69 87 GLU A CA 1
ATOM 713 C C . GLU A 1 87 ? -15.839 11.414 7.420 1.00 83.69 87 GLU A C 1
ATOM 715 O O . GLU A 1 87 ? -14.671 11.059 7.245 1.00 83.69 87 GLU A O 1
ATOM 720 N N . TYR A 1 88 ? -16.803 10.534 7.660 1.00 81.56 88 TYR A N 1
ATOM 721 C CA . TYR A 1 88 ? -16.640 9.112 7.915 1.00 81.56 88 TYR A CA 1
ATOM 722 C C . TYR A 1 88 ? -17.167 8.322 6.713 1.00 81.56 88 TYR A C 1
ATOM 724 O O . TYR A 1 88 ? -18.338 7.954 6.644 1.00 81.56 88 TYR A O 1
ATOM 732 N N . LYS A 1 89 ? -16.285 8.072 5.737 1.00 67.00 89 LYS A N 1
ATOM 733 C CA . LYS A 1 89 ? -16.567 7.262 4.529 1.00 67.00 89 LYS A CA 1
ATOM 734 C C . LYS A 1 89 ? -15.830 5.921 4.503 1.00 67.00 89 LYS A C 1
ATOM 736 O O . LYS A 1 89 ? -16.267 4.979 3.851 1.00 67.00 89 LYS A O 1
ATOM 741 N N . LYS A 1 90 ? -14.691 5.834 5.197 1.00 60.31 90 LYS A N 1
ATOM 742 C CA . LYS A 1 90 ? -13.844 4.638 5.317 1.00 60.31 90 LYS A CA 1
ATOM 743 C C . LYS A 1 90 ? -13.359 4.526 6.758 1.00 60.31 90 LYS A C 1
ATOM 745 O O . LYS A 1 90 ? -12.971 5.526 7.358 1.00 60.31 90 LYS A O 1
ATOM 750 N N . SER A 1 91 ? -13.356 3.319 7.312 1.00 53.84 91 SER A N 1
ATOM 751 C CA . SER A 1 91 ? -12.781 3.051 8.630 1.00 53.84 91 SER A CA 1
ATOM 752 C C . SER A 1 91 ? -11.254 3.171 8.557 1.00 53.84 91 SER A C 1
ATOM 754 O O . SER A 1 91 ? -10.564 2.214 8.212 1.00 53.84 91 SER A O 1
ATOM 756 N N . LYS A 1 92 ? -10.714 4.355 8.853 1.00 48.81 92 LYS A N 1
ATOM 757 C CA . LYS A 1 92 ? -9.327 4.497 9.306 1.00 48.81 92 LYS A CA 1
ATOM 758 C C . LYS A 1 92 ? -9.358 4.347 10.827 1.00 48.81 92 LYS A C 1
ATOM 760 O O . LYS A 1 92 ? -9.639 5.315 11.526 1.00 48.81 92 LYS A O 1
ATOM 765 N N . GLY A 1 93 ? -9.230 3.113 11.310 1.00 50.25 93 GLY A N 1
ATOM 766 C CA . GLY A 1 93 ? -9.194 2.829 12.746 1.00 50.25 93 GLY A CA 1
ATOM 767 C C . GLY A 1 93 ? -7.950 3.443 13.389 1.00 50.25 93 GLY A C 1
ATOM 768 O O . GLY A 1 93 ? -6.868 3.406 12.802 1.00 50.25 93 GLY A O 1
ATOM 769 N N . LYS A 1 94 ? -8.117 4.028 14.574 1.00 48.91 94 LYS A N 1
ATOM 770 C CA . LYS A 1 94 ? -7.039 4.294 15.531 1.00 48.91 94 LYS A CA 1
ATOM 771 C C . LYS A 1 94 ? -7.495 3.612 16.816 1.00 48.91 94 LYS A C 1
ATOM 773 O O . LYS A 1 94 ? -8.504 4.020 17.385 1.00 48.91 94 LYS A O 1
ATOM 778 N N . ASN A 1 95 ? -6.772 2.575 17.229 1.00 47.56 95 ASN A N 1
ATOM 779 C CA . ASN A 1 95 ? -7.173 1.738 18.354 1.00 47.56 95 ASN A CA 1
ATOM 780 C C . ASN A 1 95 ? -7.084 2.472 19.697 1.00 47.56 95 ASN A C 1
ATOM 782 O O . ASN A 1 95 ? -6.147 3.229 19.954 1.00 47.56 95 ASN A O 1
ATOM 786 N N . VAL A 1 96 ? -8.045 2.168 20.571 1.00 51.72 96 VAL A N 1
ATOM 787 C CA . VAL A 1 96 ? -8.058 2.505 22.001 1.00 51.72 96 VAL A CA 1
ATOM 788 C C . VAL A 1 96 ? -7.906 1.195 22.782 1.00 51.72 96 VAL A C 1
ATOM 790 O O . VAL A 1 96 ? -8.532 0.196 22.428 1.00 51.72 96 VAL A O 1
ATOM 793 N N . ARG A 1 97 ? -7.068 1.177 23.828 1.00 45.91 97 ARG A N 1
ATOM 794 C CA . ARG A 1 97 ? -6.772 -0.019 24.646 1.00 45.91 97 ARG A CA 1
ATOM 795 C C . ARG A 1 97 ? -8.072 -0.697 25.124 1.00 45.91 97 ARG A C 1
ATOM 797 O O . ARG A 1 97 ? -8.960 -0.020 25.638 1.00 45.91 97 ARG A O 1
ATOM 804 N N . GLY A 1 98 ? -8.184 -2.016 24.930 1.00 53.19 98 GLY A N 1
ATOM 805 C CA . GLY A 1 98 ? -9.351 -2.821 25.331 1.00 53.19 98 GLY A CA 1
ATOM 806 C C . GLY A 1 98 ? -10.529 -2.854 24.343 1.00 53.19 98 GLY A C 1
ATOM 807 O O . GLY A 1 98 ? -11.568 -3.425 24.664 1.00 53.19 98 GLY A O 1
ATOM 808 N N . GLN A 1 99 ? -10.405 -2.263 23.149 1.00 65.19 99 GLN A N 1
ATOM 809 C CA . GLN A 1 99 ? -11.390 -2.378 22.065 1.00 65.19 99 GLN A CA 1
ATOM 810 C C . GLN A 1 99 ? -10.704 -2.807 20.763 1.00 65.19 99 GLN A C 1
ATOM 812 O O . GLN A 1 99 ? -9.530 -2.511 20.551 1.00 65.19 99 GLN A O 1
ATOM 817 N N . ALA A 1 100 ? -11.434 -3.516 19.899 1.00 71.38 100 ALA A N 1
ATOM 818 C CA . ALA A 1 100 ? -10.955 -3.910 18.579 1.00 71.38 100 ALA A CA 1
ATOM 819 C C . ALA A 1 100 ? -11.768 -3.198 17.493 1.00 71.38 100 ALA A C 1
ATOM 821 O O . ALA A 1 100 ? -12.998 -3.286 17.470 1.00 71.38 100 ALA A O 1
ATOM 822 N N . ASP A 1 101 ? -11.082 -2.506 16.584 1.00 76.38 101 ASP A N 1
ATOM 823 C CA . ASP A 1 101 ? -11.731 -1.834 15.460 1.00 76.38 101 ASP A CA 1
ATOM 824 C C . ASP A 1 101 ? -12.081 -2.839 14.351 1.00 76.38 101 ASP A C 1
ATOM 826 O O . ASP A 1 101 ? -11.223 -3.584 13.869 1.00 76.38 101 ASP A O 1
ATOM 830 N N . LEU A 1 102 ? -13.336 -2.819 13.891 1.00 82.31 102 LEU A N 1
ATOM 831 C CA . LEU A 1 102 ? -13.748 -3.506 12.667 1.00 82.31 102 LEU A CA 1
ATOM 832 C C . LEU A 1 102 ? -13.518 -2.587 11.460 1.00 82.31 102 LEU A C 1
ATOM 834 O O . LEU A 1 102 ? -14.049 -1.475 11.388 1.00 82.31 102 LEU A O 1
ATOM 838 N N . VAL A 1 103 ? -12.735 -3.064 10.494 1.00 81.06 103 VAL A N 1
ATOM 839 C CA . VAL A 1 103 ? -12.321 -2.310 9.310 1.00 81.06 103 VAL A CA 1
ATOM 840 C C . VAL A 1 103 ? -12.709 -3.046 8.037 1.00 81.06 103 VAL A C 1
ATOM 842 O O . VAL A 1 103 ? -12.423 -4.228 7.882 1.00 81.06 103 VAL A O 1
ATOM 845 N N . TRP A 1 104 ? -13.307 -2.327 7.089 1.00 79.00 104 TRP A N 1
ATOM 846 C CA . TRP A 1 104 ? -13.601 -2.845 5.752 1.00 79.00 104 TRP A CA 1
ATOM 847 C C . TRP A 1 104 ? -12.627 -2.263 4.727 1.00 79.00 104 TRP A C 1
ATOM 849 O O . TRP A 1 104 ? -12.487 -1.041 4.604 1.00 79.00 104 TRP A O 1
ATOM 859 N N . HIS A 1 105 ? -11.937 -3.138 3.998 1.00 75.44 105 HIS A N 1
ATOM 860 C CA . HIS A 1 105 ? -10.965 -2.757 2.980 1.00 75.44 105 HIS A CA 1
ATOM 861 C C . HIS A 1 105 ? -10.949 -3.770 1.835 1.00 75.44 105 HIS A C 1
ATOM 863 O O . HIS A 1 105 ? -10.759 -4.960 2.071 1.00 75.44 105 HIS A O 1
ATOM 869 N N . ASP A 1 106 ? -11.112 -3.273 0.606 1.00 77.12 106 ASP A N 1
ATOM 870 C CA . ASP A 1 106 ? -11.058 -4.065 -0.633 1.00 77.12 106 ASP A CA 1
ATOM 871 C C . ASP A 1 106 ? -11.983 -5.298 -0.610 1.00 77.12 106 ASP A C 1
ATOM 873 O O . ASP A 1 106 ? -11.575 -6.421 -0.886 1.00 77.12 106 ASP A O 1
ATOM 877 N N . GLY A 1 107 ? -13.235 -5.097 -0.177 1.00 79.75 107 GLY A N 1
ATOM 878 C CA . GLY A 1 107 ? -14.235 -6.168 -0.091 1.00 79.75 107 GLY A CA 1
ATOM 879 C C . GLY A 1 107 ? -14.029 -7.155 1.063 1.00 79.75 107 GLY A C 1
ATOM 880 O O . GLY A 1 107 ? -14.751 -8.141 1.148 1.00 79.75 107 GLY A O 1
ATOM 881 N N . VAL A 1 108 ? -13.079 -6.910 1.970 1.00 82.12 108 VAL A N 1
ATOM 882 C CA . VAL A 1 108 ? -12.750 -7.819 3.078 1.00 82.12 108 VAL A CA 1
ATOM 883 C C . VAL A 1 108 ? -12.857 -7.101 4.423 1.00 82.12 108 VAL A C 1
ATOM 885 O O . VAL A 1 108 ? -12.427 -5.953 4.565 1.00 82.12 108 VAL A O 1
ATOM 888 N N . PHE A 1 109 ? -13.412 -7.791 5.422 1.00 86.56 109 PHE A N 1
ATOM 889 C CA . PHE A 1 109 ? -13.439 -7.325 6.807 1.00 86.56 109 PHE A CA 1
ATOM 890 C C . PHE A 1 109 ? -12.197 -7.770 7.577 1.00 86.56 109 PHE A C 1
ATOM 892 O O . PHE A 1 109 ? -11.750 -8.914 7.470 1.00 86.56 109 PHE A O 1
ATOM 899 N N . TYR A 1 110 ? -11.677 -6.859 8.391 1.00 86.75 110 TYR A N 1
ATOM 900 C CA . TYR A 1 110 ? -10.562 -7.086 9.293 1.00 86.75 110 TYR A CA 1
ATOM 901 C C . TYR A 1 110 ? -10.923 -6.625 10.697 1.00 86.75 110 TYR A C 1
ATOM 903 O O . TYR A 1 110 ? -11.505 -5.555 10.862 1.00 86.75 110 TYR A O 1
ATOM 911 N N . LEU A 1 111 ? -10.526 -7.403 11.695 1.00 87.00 111 LEU A N 1
ATOM 912 C CA . LEU A 1 111 ? -10.521 -6.980 13.085 1.00 87.00 111 LEU A CA 1
ATOM 913 C C . LEU A 1 111 ? -9.111 -6.514 13.451 1.00 87.00 111 LEU A C 1
ATOM 915 O O . LEU A 1 111 ? -8.131 -7.183 13.114 1.00 87.00 111 LEU A O 1
ATOM 919 N N . LEU A 1 112 ? -9.015 -5.370 14.124 1.00 82.69 112 LEU A N 1
ATOM 920 C CA . LEU A 1 112 ? -7.757 -4.796 14.588 1.00 82.69 112 LEU A CA 1
ATOM 921 C C . LEU A 1 112 ? -7.677 -4.831 16.123 1.00 82.69 112 LEU A C 1
ATOM 923 O O . LEU A 1 112 ? -7.875 -3.791 16.747 1.00 82.69 112 LEU A O 1
ATOM 927 N N . PRO A 1 113 ? -7.428 -5.979 16.774 1.00 81.94 113 PRO A N 1
ATOM 928 C CA . PRO A 1 113 ? -7.205 -5.995 18.215 1.00 81.94 113 PRO A CA 1
ATOM 929 C C . PRO A 1 113 ? -5.848 -5.381 18.586 1.00 81.94 113 PRO A C 1
ATOM 931 O O . PRO A 1 113 ? -4.846 -5.561 17.886 1.00 81.94 113 PRO A O 1
ATOM 934 N N . GLY A 1 114 ? -5.820 -4.681 19.721 1.00 76.50 114 GLY A N 1
ATOM 935 C CA . GLY A 1 114 ? -4.578 -4.392 20.432 1.00 76.50 114 GLY A CA 1
ATOM 936 C C . GLY A 1 114 ? -4.124 -5.638 21.190 1.00 76.50 114 GLY A C 1
ATOM 937 O O . GLY A 1 114 ? -4.897 -6.189 21.968 1.00 76.50 114 GLY A O 1
ATOM 938 N N . VAL A 1 115 ? -2.893 -6.077 20.949 1.00 78.56 115 VAL A N 1
ATOM 939 C CA . VAL A 1 115 ? -2.266 -7.217 21.621 1.00 78.56 115 VAL A CA 1
ATOM 940 C C . VAL A 1 115 ? -1.152 -6.683 22.507 1.00 78.56 115 VAL A C 1
ATOM 942 O O . VAL A 1 115 ? -0.255 -5.978 22.036 1.00 78.56 115 VAL A O 1
ATOM 945 N N . GLU A 1 116 ? -1.234 -6.988 23.798 1.00 79.38 116 GLU A N 1
ATOM 946 C CA . GLU A 1 116 ? -0.143 -6.736 24.732 1.00 79.38 116 GLU A CA 1
ATOM 947 C C . GLU A 1 116 ? 0.877 -7.855 24.577 1.00 79.38 116 GLU A C 1
ATOM 949 O O . GLU A 1 116 ? 0.578 -9.022 24.822 1.00 79.38 116 GLU A O 1
ATOM 954 N N . LEU A 1 117 ? 2.069 -7.496 24.108 1.00 76.94 117 LEU A N 1
ATOM 955 C CA . LEU A 1 117 ? 3.199 -8.406 24.094 1.00 76.94 117 LEU A CA 1
ATOM 956 C C . LEU A 1 117 ? 3.981 -8.253 25.396 1.00 76.94 117 LEU A C 1
ATOM 958 O O . LEU A 1 117 ? 4.252 -7.103 25.786 1.00 76.94 117 LEU A O 1
ATOM 962 N N . PRO A 1 118 ? 4.369 -9.376 26.030 1.00 83.44 118 PRO A N 1
ATOM 963 C CA . PRO A 1 118 ? 5.300 -9.328 27.141 1.00 83.44 118 PRO A CA 1
ATOM 964 C C . PRO A 1 118 ? 6.593 -8.669 26.662 1.00 83.44 118 PRO A C 1
ATOM 966 O O . PRO A 1 118 ? 7.054 -8.894 25.540 1.00 83.44 118 PRO A O 1
ATOM 969 N N . GLU A 1 119 ? 7.140 -7.797 27.495 1.00 77.69 119 GLU A N 1
ATOM 970 C CA . GLU A 1 119 ? 8.504 -7.325 27.307 1.00 77.69 119 GLU A CA 1
ATOM 971 C C . GLU A 1 119 ? 9.425 -8.415 27.839 1.00 77.69 119 GLU A C 1
ATOM 973 O O . GLU A 1 119 ? 9.252 -8.878 28.964 1.00 77.69 119 GLU A O 1
ATOM 978 N N . ASN A 1 120 ? 10.344 -8.880 26.997 1.00 80.56 120 ASN A N 1
ATOM 979 C CA . ASN A 1 120 ? 11.351 -9.838 27.426 1.00 80.56 120 ASN A CA 1
ATOM 980 C C . ASN A 1 120 ? 12.397 -9.105 28.266 1.00 80.56 120 ASN A C 1
ATOM 982 O O . ASN A 1 120 ? 12.781 -7.983 27.925 1.00 80.56 120 ASN A O 1
ATOM 986 N N . GLU A 1 121 ? 12.877 -9.747 29.328 1.00 82.94 121 GLU A N 1
ATOM 987 C CA . GLU A 1 121 ? 13.985 -9.205 30.106 1.00 82.94 121 GLU A CA 1
ATOM 988 C C . GLU A 1 121 ? 15.246 -9.132 29.228 1.00 82.94 121 GLU A C 1
ATOM 990 O O . GLU A 1 121 ? 15.600 -10.119 28.572 1.00 82.94 121 GLU A O 1
ATOM 995 N N . PRO A 1 122 ? 15.919 -7.970 29.160 1.00 81.81 122 PRO A N 1
ATOM 996 C CA . PRO A 1 122 ? 17.176 -7.859 28.440 1.00 81.81 122 PRO A CA 1
ATOM 997 C C . PRO A 1 122 ? 18.233 -8.725 29.132 1.00 81.81 122 PRO A C 1
ATOM 999 O O . PRO A 1 122 ? 18.418 -8.646 30.345 1.00 81.81 122 PRO A O 1
ATOM 1002 N N . TYR A 1 123 ? 18.941 -9.543 28.358 1.00 90.31 123 TYR A N 1
ATOM 1003 C CA . TYR A 1 123 ? 20.062 -10.340 28.850 1.00 90.31 123 TYR A CA 1
ATOM 1004 C C . TYR A 1 123 ? 21.385 -9.607 28.602 1.00 90.31 123 TYR A C 1
ATOM 1006 O O . TYR A 1 123 ? 21.496 -8.799 27.679 1.00 90.31 123 TYR A O 1
ATOM 1014 N N . ILE A 1 124 ? 22.402 -9.900 29.417 1.00 89.25 124 ILE A N 1
ATOM 1015 C CA . ILE A 1 124 ? 23.770 -9.425 29.181 1.00 89.25 124 ILE A CA 1
ATOM 1016 C C . ILE A 1 124 ? 24.409 -10.369 28.152 1.00 89.25 124 ILE A C 1
ATOM 1018 O O . ILE A 1 124 ? 24.530 -11.564 28.437 1.00 89.25 124 ILE A O 1
ATOM 1022 N N . PRO A 1 125 ? 24.779 -9.892 26.952 1.00 90.81 125 PRO A N 1
ATOM 1023 C CA . PRO A 1 125 ? 25.379 -10.749 25.942 1.00 90.81 125 PRO A CA 1
ATOM 1024 C C . PRO A 1 125 ? 26.853 -11.036 26.265 1.00 90.81 125 PRO A C 1
ATOM 1026 O O . PRO A 1 125 ? 27.564 -10.172 26.774 1.00 90.81 125 PRO A O 1
ATOM 1029 N N . ASN A 1 126 ? 27.320 -12.243 25.931 1.00 92.12 126 ASN A N 1
ATOM 1030 C CA . ASN A 1 126 ? 28.734 -12.626 26.062 1.00 92.12 126 ASN A CA 1
ATOM 1031 C C . ASN A 1 126 ? 29.605 -12.114 24.901 1.00 92.12 126 ASN A C 1
ATOM 1033 O O . ASN A 1 126 ? 30.826 -12.114 25.010 1.00 92.12 126 ASN A O 1
ATOM 1037 N N . ASP A 1 127 ? 28.980 -11.735 23.785 1.00 92.88 127 ASP A N 1
ATOM 1038 C CA . ASP A 1 127 ? 29.639 -11.315 22.549 1.00 92.88 127 ASP A CA 1
ATOM 1039 C C . ASP A 1 127 ? 28.700 -10.415 21.722 1.00 92.88 127 ASP A C 1
ATOM 1041 O O . ASP A 1 127 ? 27.513 -10.284 22.040 1.00 92.88 127 ASP A O 1
ATOM 1045 N N . ALA A 1 128 ? 29.211 -9.802 20.657 1.00 91.81 128 ALA A N 1
ATOM 1046 C CA . ALA A 1 128 ? 28.456 -8.958 19.742 1.00 91.81 128 ALA A CA 1
ATOM 1047 C C . ALA A 1 128 ? 28.345 -9.583 18.342 1.00 91.81 128 ALA A C 1
ATOM 1049 O O . ALA A 1 128 ? 29.335 -9.992 17.742 1.00 91.81 128 ALA A O 1
ATOM 1050 N N . LEU A 1 129 ? 27.134 -9.574 17.775 1.00 93.81 129 LEU A N 1
ATOM 1051 C CA . LEU A 1 129 ? 26.919 -9.857 16.355 1.00 93.81 129 LEU A CA 1
ATOM 1052 C C . LEU A 1 129 ? 27.114 -8.562 15.557 1.00 93.81 129 LEU A C 1
ATOM 1054 O O . LEU A 1 129 ? 26.316 -7.631 15.678 1.00 93.81 129 LEU A O 1
ATOM 1058 N N . GLY A 1 130 ? 28.170 -8.494 14.747 1.00 91.25 130 GLY A N 1
ATOM 1059 C CA . GLY A 1 130 ? 28.358 -7.394 13.805 1.00 91.25 130 GLY A CA 1
ATOM 1060 C C . GLY A 1 130 ? 27.361 -7.519 12.656 1.00 91.25 130 GLY A C 1
ATOM 1061 O O . GLY A 1 130 ? 27.228 -8.597 12.091 1.00 91.25 130 GLY A O 1
ATOM 1062 N N . VAL A 1 131 ? 26.664 -6.438 12.305 1.00 93.94 131 VAL A N 1
ATOM 1063 C CA . VAL A 1 131 ? 25.713 -6.414 11.183 1.00 93.94 131 VAL A CA 1
ATOM 1064 C C . VAL A 1 131 ? 26.058 -5.249 10.260 1.00 93.94 131 VAL A C 1
ATOM 1066 O O . VAL A 1 131 ? 26.027 -4.095 10.686 1.00 93.94 131 VAL A O 1
ATOM 1069 N N . ASP A 1 132 ? 26.372 -5.554 9.003 1.00 91.69 132 ASP A N 1
ATOM 1070 C CA . ASP A 1 132 ? 26.552 -4.587 7.920 1.00 91.69 132 ASP A CA 1
ATOM 1071 C C . ASP A 1 132 ? 25.251 -4.453 7.119 1.00 91.69 132 ASP A C 1
ATOM 1073 O O . ASP A 1 132 ? 24.631 -5.451 6.746 1.00 91.69 132 ASP A O 1
ATOM 1077 N N . LEU A 1 133 ? 24.819 -3.219 6.866 1.00 88.88 133 LEU A N 1
ATOM 1078 C CA . LEU A 1 133 ? 23.593 -2.912 6.129 1.00 88.88 133 LEU A CA 1
ATOM 1079 C C . LEU A 1 133 ? 23.974 -2.228 4.817 1.00 88.88 133 LEU A C 1
ATOM 1081 O O . LEU A 1 133 ? 24.388 -1.068 4.818 1.00 88.88 133 LEU A O 1
ATOM 1085 N N . ASP A 1 134 ? 23.790 -2.923 3.696 1.00 77.75 134 ASP A N 1
ATOM 1086 C CA . ASP A 1 134 ? 24.205 -2.449 2.375 1.00 77.75 134 ASP A CA 1
ATOM 1087 C C . ASP A 1 134 ? 23.040 -2.476 1.359 1.00 77.75 134 ASP A C 1
ATOM 1089 O O . ASP A 1 134 ? 21.945 -2.993 1.583 1.00 77.75 134 ASP A O 1
ATOM 1093 N N . ILE A 1 135 ? 23.256 -1.866 0.194 1.00 69.19 135 ILE A N 1
ATOM 1094 C CA . ILE A 1 135 ? 22.296 -1.777 -0.909 1.00 69.19 135 ILE A CA 1
ATOM 1095 C C . ILE A 1 135 ? 22.126 -3.135 -1.600 1.00 69.19 135 ILE A C 1
ATOM 1097 O O . ILE A 1 135 ? 21.039 -3.454 -2.089 1.00 69.19 135 ILE A O 1
ATOM 1101 N N . LYS A 1 136 ? 23.199 -3.932 -1.696 1.00 69.81 136 LYS A N 1
ATOM 1102 C CA . LYS A 1 136 ? 23.173 -5.224 -2.396 1.00 69.81 136 LYS A CA 1
ATOM 1103 C C . LYS A 1 136 ? 22.629 -6.342 -1.505 1.00 69.81 136 LYS A C 1
ATOM 1105 O O . LYS A 1 136 ? 21.738 -7.076 -1.934 1.00 69.81 136 LYS A O 1
ATOM 1110 N N . ASN A 1 137 ? 23.180 -6.462 -0.303 1.00 78.00 137 ASN A N 1
ATOM 1111 C CA . ASN A 1 137 ? 22.695 -7.349 0.744 1.00 78.00 137 ASN A CA 1
ATOM 1112 C C . ASN A 1 137 ? 22.050 -6.455 1.796 1.00 78.00 137 ASN A C 1
ATOM 1114 O O . ASN A 1 137 ? 22.738 -5.623 2.374 1.00 78.00 137 ASN A O 1
ATOM 1118 N N . ILE A 1 138 ? 20.743 -6.619 2.013 1.00 84.94 138 ILE A N 1
ATOM 1119 C CA . ILE A 1 138 ? 19.977 -5.795 2.957 1.00 84.94 138 ILE A CA 1
ATOM 1120 C C . ILE A 1 138 ? 20.623 -5.849 4.343 1.00 84.94 138 ILE A C 1
ATOM 1122 O O . ILE A 1 138 ? 20.664 -4.838 5.036 1.00 84.94 138 ILE A O 1
ATOM 1126 N N . ALA A 1 139 ? 21.125 -7.024 4.716 1.00 90.25 139 ALA A N 1
ATOM 1127 C CA . ALA A 1 139 ? 21.987 -7.208 5.866 1.00 90.25 139 ALA A CA 1
ATOM 1128 C C . ALA A 1 139 ? 22.991 -8.330 5.586 1.00 90.25 139 ALA A C 1
ATOM 1130 O O . ALA A 1 139 ? 22.653 -9.309 4.916 1.00 90.25 139 ALA A O 1
ATOM 1131 N N . ALA A 1 140 ? 24.199 -8.202 6.112 1.00 91.12 140 ALA A N 1
ATOM 1132 C CA . ALA A 1 140 ? 25.142 -9.297 6.276 1.00 91.12 140 ALA A CA 1
ATOM 1133 C C . ALA A 1 140 ? 25.648 -9.290 7.716 1.00 91.12 140 ALA A C 1
ATOM 1135 O O . ALA A 1 140 ? 25.870 -8.217 8.274 1.00 91.12 140 ALA A O 1
ATOM 1136 N N . ASP A 1 141 ? 25.805 -10.458 8.326 1.00 94.06 141 ASP A N 1
ATOM 1137 C CA . ASP A 1 141 ? 26.280 -10.559 9.701 1.00 94.06 141 ASP A CA 1
ATOM 1138 C C . ASP A 1 141 ? 27.714 -11.100 9.797 1.00 94.06 141 ASP A C 1
ATOM 1140 O O . ASP A 1 141 ? 28.272 -11.670 8.854 1.00 94.06 141 ASP A O 1
ATOM 1144 N N . SER A 1 142 ? 28.335 -10.903 10.959 1.00 94.00 142 SER A N 1
ATOM 1145 C CA . SER A 1 142 ? 29.691 -11.375 11.246 1.00 94.00 142 SER A CA 1
ATOM 1146 C C . SER A 1 142 ? 29.791 -12.897 11.396 1.00 94.00 142 SER A C 1
ATOM 1148 O O . SER A 1 142 ? 30.897 -13.408 11.546 1.00 94.00 142 SER A O 1
ATOM 1150 N N . MET A 1 143 ? 28.667 -13.622 11.338 1.00 92.38 143 MET A N 1
ATOM 1151 C CA . MET A 1 143 ? 28.603 -15.089 11.331 1.00 92.38 143 MET A CA 1
ATOM 1152 C C . MET A 1 143 ? 28.565 -15.656 9.902 1.00 92.38 143 MET A C 1
ATOM 1154 O O . MET A 1 143 ? 28.584 -16.873 9.715 1.00 92.38 143 MET A O 1
ATOM 1158 N N . GLY A 1 144 ? 28.570 -14.785 8.887 1.00 89.44 144 GLY A N 1
ATOM 1159 C CA . GLY A 1 144 ? 28.615 -15.154 7.475 1.00 89.44 144 GLY A CA 1
ATOM 1160 C C . GLY A 1 144 ? 27.243 -15.284 6.814 1.00 89.44 144 GLY A C 1
ATOM 1161 O O . GLY A 1 144 ? 27.177 -15.690 5.651 1.00 89.44 144 GLY A O 1
ATOM 1162 N N . GLU A 1 145 ? 26.152 -14.930 7.498 1.00 90.62 145 GLU A N 1
ATOM 1163 C CA . GLU A 1 145 ? 24.833 -14.854 6.879 1.00 90.62 145 GLU 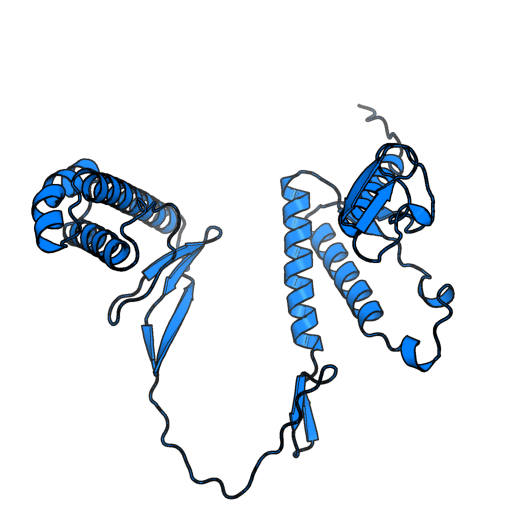A CA 1
ATOM 1164 C C . GLU A 1 145 ? 24.716 -13.575 6.038 1.00 90.62 145 GLU A C 1
ATOM 1166 O O . GLU A 1 145 ? 25.228 -12.509 6.375 1.00 90.62 145 GLU A O 1
ATOM 1171 N N . SER A 1 146 ? 24.059 -13.670 4.883 1.00 89.50 146 SER A N 1
ATOM 1172 C CA . SER A 1 146 ? 23.784 -12.525 4.012 1.00 89.50 146 SER A CA 1
ATOM 1173 C C . SER A 1 146 ? 22.363 -12.610 3.480 1.00 89.50 146 SER A C 1
ATOM 1175 O O . SER A 1 146 ? 22.001 -13.535 2.754 1.00 89.50 146 SER A O 1
ATOM 1177 N N . LEU A 1 147 ? 21.563 -11.605 3.809 1.00 86.25 147 LEU A N 1
ATOM 1178 C CA . LEU A 1 147 ? 20.162 -11.488 3.438 1.00 86.25 147 LEU A CA 1
ATOM 1179 C C . LEU A 1 147 ? 20.038 -10.561 2.226 1.00 86.25 147 LEU A C 1
ATOM 1181 O O . LEU A 1 147 ? 20.219 -9.345 2.323 1.00 86.25 147 LEU A O 1
ATOM 1185 N N . SER A 1 148 ? 19.730 -11.127 1.058 1.00 86.75 148 SER A N 1
ATOM 1186 C CA . SER A 1 148 ? 19.552 -10.356 -0.178 1.00 86.75 148 SER A CA 1
ATOM 1187 C C . SER A 1 148 ? 18.147 -9.751 -0.302 1.00 86.75 148 SER A C 1
ATOM 1189 O O . SER A 1 148 ? 17.181 -10.176 0.336 1.00 86.75 148 SER A O 1
ATOM 1191 N N . GLY A 1 149 ? 18.003 -8.768 -1.194 1.00 81.94 149 GLY A N 1
ATOM 1192 C CA . GLY A 1 149 ? 16.705 -8.177 -1.531 1.00 81.94 149 GLY A CA 1
ATOM 1193 C C . GLY A 1 149 ? 15.839 -8.988 -2.499 1.00 81.94 149 GLY A C 1
ATOM 1194 O O . GLY A 1 149 ? 14.771 -8.508 -2.886 1.00 81.94 149 GLY A O 1
ATOM 1195 N N . ASP A 1 150 ? 16.247 -10.192 -2.908 1.00 81.62 150 ASP A N 1
ATOM 1196 C CA . ASP A 1 150 ? 15.587 -10.917 -4.002 1.00 81.62 150 ASP A CA 1
ATOM 1197 C C . ASP A 1 150 ? 14.149 -11.327 -3.655 1.00 81.62 150 ASP A C 1
ATOM 1199 O O . ASP A 1 150 ? 13.227 -11.121 -4.451 1.00 81.62 150 ASP A O 1
ATOM 1203 N N . ALA A 1 151 ? 13.924 -11.838 -2.440 1.00 81.38 151 ALA A N 1
ATOM 1204 C CA . ALA A 1 151 ? 12.589 -12.204 -1.966 1.00 81.38 151 ALA A CA 1
ATOM 1205 C C . ALA A 1 151 ? 11.663 -10.977 -1.872 1.00 81.38 151 ALA A C 1
ATOM 1207 O O . ALA A 1 151 ? 10.506 -11.017 -2.302 1.00 81.38 151 ALA A O 1
ATOM 1208 N N . VAL A 1 152 ? 12.191 -9.849 -1.384 1.00 82.62 152 VAL A N 1
ATOM 1209 C CA . VAL A 1 152 ? 11.462 -8.573 -1.320 1.00 82.62 152 VAL A CA 1
ATOM 1210 C C . VAL A 1 152 ? 11.084 -8.112 -2.726 1.00 82.62 152 VAL A C 1
ATOM 1212 O O . VAL A 1 152 ? 9.936 -7.730 -2.980 1.00 82.62 152 VAL A O 1
ATOM 1215 N N . GLN A 1 153 ? 12.021 -8.191 -3.670 1.00 83.00 153 GLN A N 1
ATOM 1216 C CA . GLN A 1 153 ? 11.787 -7.804 -5.052 1.00 83.00 153 GLN A CA 1
ATOM 1217 C C . GLN A 1 153 ? 10.731 -8.694 -5.723 1.00 83.00 153 GLN A C 1
ATOM 1219 O O . GLN A 1 153 ? 9.855 -8.177 -6.423 1.00 83.00 153 GLN A O 1
ATOM 1224 N N . ALA A 1 154 ? 10.735 -10.000 -5.449 1.00 83.44 154 ALA A N 1
ATOM 1225 C CA . ALA A 1 154 ? 9.714 -10.922 -5.934 1.00 83.44 154 ALA A CA 1
ATOM 1226 C C . ALA A 1 154 ? 8.309 -10.545 -5.427 1.00 83.44 154 ALA A C 1
ATOM 1228 O O . ALA A 1 154 ? 7.368 -10.462 -6.225 1.00 83.44 154 ALA A O 1
ATOM 1229 N N . VAL A 1 155 ? 8.153 -10.234 -4.133 1.00 86.94 155 VAL A N 1
ATOM 1230 C CA . VAL A 1 155 ? 6.871 -9.771 -3.565 1.00 86.94 155 VAL A CA 1
ATOM 1231 C C . VAL A 1 155 ? 6.421 -8.466 -4.227 1.00 86.94 155 VAL A C 1
ATOM 1233 O O . VAL A 1 155 ? 5.271 -8.357 -4.665 1.00 86.94 155 VAL A O 1
ATOM 1236 N N . ARG A 1 156 ? 7.330 -7.494 -4.388 1.00 87.50 156 ARG A N 1
ATOM 1237 C CA . ARG A 1 156 ? 7.039 -6.230 -5.089 1.00 87.50 156 ARG A CA 1
ATOM 1238 C C . ARG A 1 156 ? 6.548 -6.483 -6.512 1.00 87.50 156 ARG A C 1
ATOM 1240 O O . ARG A 1 156 ? 5.516 -5.937 -6.909 1.00 87.50 156 ARG A O 1
ATOM 1247 N N . HIS A 1 157 ? 7.226 -7.346 -7.265 1.00 91.19 157 HIS A N 1
ATOM 1248 C CA . HIS A 1 157 ? 6.805 -7.712 -8.613 1.00 91.19 157 HIS A CA 1
ATOM 1249 C C . HIS A 1 157 ? 5.443 -8.407 -8.631 1.00 91.19 157 HIS A C 1
ATOM 1251 O O . HIS A 1 157 ? 4.639 -8.125 -9.526 1.00 91.19 157 HIS A O 1
ATOM 1257 N N . HIS A 1 158 ? 5.125 -9.268 -7.655 1.00 88.56 158 HIS A N 1
ATOM 1258 C CA . HIS A 1 158 ? 3.789 -9.862 -7.550 1.00 88.56 158 HIS A CA 1
ATOM 1259 C C . HIS A 1 158 ? 2.714 -8.785 -7.353 1.00 88.56 158 HIS A C 1
ATOM 1261 O O . HIS A 1 158 ? 1.697 -8.806 -8.052 1.00 88.56 158 HIS A O 1
ATOM 1267 N N . CYS A 1 159 ? 2.930 -7.835 -6.448 1.00 91.44 159 CYS A N 1
ATOM 1268 C CA . CYS A 1 159 ? 1.969 -6.767 -6.183 1.00 91.44 159 CYS A CA 1
ATOM 1269 C C . CYS A 1 159 ? 1.752 -5.871 -7.413 1.00 91.44 159 CYS A C 1
ATOM 1271 O O . CYS A 1 159 ? 0.608 -5.649 -7.815 1.00 91.44 159 CYS A O 1
ATOM 1273 N N . ILE A 1 160 ? 2.835 -5.423 -8.059 1.00 92.12 160 ILE A N 1
ATOM 1274 C CA . ILE A 1 160 ? 2.777 -4.537 -9.234 1.00 92.12 160 ILE A CA 1
ATOM 1275 C C . ILE A 1 160 ? 2.078 -5.227 -10.411 1.00 92.12 160 ILE A C 1
ATOM 1277 O O . ILE A 1 160 ? 1.130 -4.682 -10.974 1.00 92.12 160 ILE A O 1
ATOM 1281 N N . SER A 1 161 ? 2.502 -6.444 -10.766 1.00 93.44 161 SER A N 1
ATOM 1282 C CA . SER A 1 161 ? 1.908 -7.193 -11.885 1.00 93.44 161 SER A CA 1
ATOM 1283 C C . SER A 1 161 ? 0.413 -7.448 -11.686 1.00 93.44 161 SER A C 1
ATOM 1285 O O . SER A 1 161 ? -0.365 -7.249 -12.615 1.00 93.44 161 SER A O 1
ATOM 1287 N N . LYS A 1 162 ? -0.009 -7.819 -10.467 1.00 93.56 162 LYS A N 1
ATOM 1288 C CA . LYS A 1 162 ? -1.431 -8.010 -10.143 1.00 93.56 162 LYS A CA 1
ATOM 1289 C C . LYS A 1 162 ? -2.208 -6.706 -10.327 1.00 93.56 162 LYS A C 1
ATOM 1291 O O . LYS A 1 162 ? -3.247 -6.707 -10.974 1.00 93.56 162 LYS A O 1
ATOM 1296 N N . HIS A 1 163 ? -1.688 -5.594 -9.808 1.00 94.94 163 HIS A N 1
ATOM 1297 C CA . HIS A 1 163 ? -2.331 -4.288 -9.941 1.00 94.94 163 HIS A CA 1
ATOM 1298 C C . HIS A 1 163 ? -2.535 -3.880 -11.409 1.00 94.94 163 HIS A C 1
ATOM 1300 O O . HIS A 1 163 ? -3.626 -3.445 -11.774 1.00 94.94 163 HIS A O 1
ATOM 1306 N N . LEU A 1 164 ? -1.507 -4.034 -12.251 1.00 94.62 164 LEU A N 1
ATOM 1307 C CA . LEU A 1 164 ? -1.577 -3.675 -13.671 1.00 94.62 164 LEU A CA 1
ATOM 1308 C C . LEU A 1 164 ? -2.608 -4.518 -14.429 1.00 94.62 164 LEU A C 1
ATOM 1310 O O . LEU A 1 164 ? -3.405 -3.964 -15.185 1.00 94.62 164 LEU A O 1
ATOM 1314 N N . VAL A 1 165 ? -2.626 -5.832 -14.193 1.00 94.81 165 VAL A N 1
ATOM 1315 C CA . VAL A 1 165 ? -3.574 -6.756 -14.832 1.00 94.81 165 VAL A CA 1
ATOM 1316 C C . VAL A 1 165 ? -5.010 -6.454 -14.412 1.00 94.81 165 VAL A C 1
ATOM 1318 O O . VAL A 1 165 ? -5.872 -6.307 -15.275 1.00 94.81 165 VAL A O 1
ATOM 1321 N N . GLU A 1 166 ? -5.269 -6.264 -13.117 1.00 93.56 166 GLU A N 1
ATOM 1322 C CA . GLU A 1 166 ? -6.609 -5.915 -12.624 1.00 93.56 166 GLU A CA 1
ATOM 1323 C C . GLU A 1 166 ? -7.089 -4.562 -13.156 1.00 93.56 166 GLU A C 1
ATOM 1325 O O . GLU A 1 166 ? -8.257 -4.399 -13.515 1.00 93.56 166 GLU A O 1
ATOM 1330 N N . LYS A 1 167 ? -6.185 -3.580 -13.253 1.00 93.19 167 LYS A N 1
ATOM 1331 C CA . LYS A 1 167 ? -6.503 -2.276 -13.841 1.00 93.19 167 LYS A CA 1
ATOM 1332 C C . LYS A 1 167 ? -6.873 -2.422 -15.319 1.00 93.19 167 LYS A C 1
ATOM 1334 O O . LYS A 1 167 ? -7.909 -1.906 -15.726 1.00 93.19 167 LYS A O 1
ATOM 1339 N N . ALA A 1 168 ? -6.074 -3.139 -16.107 1.00 92.56 168 ALA A N 1
ATOM 1340 C CA . ALA A 1 168 ? -6.349 -3.373 -17.524 1.00 92.56 168 ALA A CA 1
ATOM 1341 C C . ALA A 1 168 ? -7.681 -4.109 -17.737 1.00 92.56 168 ALA A C 1
ATOM 1343 O O . ALA A 1 168 ? -8.516 -3.648 -18.514 1.00 92.56 168 ALA A O 1
ATOM 1344 N N . LYS A 1 169 ? -7.931 -5.171 -16.959 1.00 91.31 169 LYS A N 1
ATOM 1345 C CA . LYS A 1 169 ? -9.188 -5.927 -16.969 1.00 91.31 169 LYS A CA 1
ATOM 1346 C C . LYS A 1 169 ? -10.399 -5.037 -16.691 1.00 91.31 169 LYS A C 1
ATOM 1348 O O . LYS A 1 169 ? -11.368 -5.067 -17.446 1.00 91.31 169 LYS A O 1
ATOM 1353 N N . ARG A 1 170 ? -10.330 -4.193 -15.653 1.00 94.06 170 ARG A N 1
ATOM 1354 C CA . ARG A 1 170 ? -11.407 -3.252 -15.291 1.00 94.06 170 ARG A CA 1
ATOM 1355 C C . ARG A 1 170 ? -11.753 -2.292 -16.428 1.00 94.06 170 ARG A C 1
ATOM 1357 O O . ARG A 1 170 ? -12.921 -1.980 -16.624 1.00 94.06 170 ARG A O 1
ATOM 1364 N N . HIS A 1 171 ? -10.746 -1.829 -17.162 1.00 92.00 171 HIS A N 1
ATOM 1365 C CA . HIS A 1 171 ? -10.926 -0.892 -18.270 1.00 92.00 171 HIS A CA 1
ATOM 1366 C C . HIS A 1 171 ? -11.154 -1.577 -19.625 1.00 92.00 171 HIS A C 1
ATOM 1368 O O . HIS A 1 171 ? -11.259 -0.877 -20.626 1.00 92.00 171 HIS A O 1
ATOM 1374 N N . ARG A 1 172 ? -11.240 -2.918 -19.670 1.00 90.69 172 ARG A N 1
ATOM 1375 C CA . ARG A 1 172 ? -11.296 -3.711 -20.914 1.00 90.69 172 ARG A CA 1
ATOM 1376 C C . ARG A 1 172 ? -10.169 -3.348 -21.891 1.00 90.69 172 ARG A C 1
ATOM 1378 O O . ARG A 1 172 ? -10.348 -3.336 -23.104 1.00 90.69 172 ARG A O 1
ATOM 1385 N N . SER A 1 173 ? -8.997 -3.053 -21.340 1.00 89.44 173 SER A N 1
ATOM 1386 C CA . SER A 1 173 ? -7.808 -2.662 -22.090 1.00 89.44 173 SER A CA 1
ATOM 1387 C C . SER A 1 173 ? -6.823 -3.821 -22.180 1.00 89.44 173 SER A C 1
ATOM 1389 O O . SER A 1 173 ? -6.738 -4.655 -21.279 1.00 89.44 173 SER A O 1
ATOM 1391 N N . ARG A 1 174 ? -6.008 -3.825 -23.236 1.00 91.38 174 ARG A N 1
ATOM 1392 C CA . ARG A 1 174 ? -4.784 -4.635 -23.298 1.00 91.38 174 ARG A CA 1
ATOM 1393 C C . ARG A 1 174 ? -3.642 -3.956 -22.539 1.00 91.38 174 ARG A C 1
ATOM 1395 O O . ARG A 1 174 ? -3.651 -2.737 -22.358 1.00 91.38 174 ARG A O 1
ATOM 1402 N N . LEU A 1 175 ? -2.640 -4.730 -22.139 1.00 92.50 175 LEU A N 1
ATOM 1403 C CA . LEU A 1 175 ? -1.378 -4.205 -21.620 1.00 92.50 175 LEU A CA 1
ATOM 1404 C C . LEU A 1 175 ? -0.363 -4.077 -22.755 1.00 92.50 175 LEU A C 1
ATOM 1406 O O . LEU A 1 175 ? -0.147 -5.020 -23.509 1.00 92.50 175 LEU A O 1
ATOM 1410 N N . ALA A 1 176 ? 0.281 -2.921 -22.849 1.00 92.12 176 ALA A N 1
ATOM 1411 C CA . ALA A 1 176 ? 1.381 -2.678 -23.768 1.00 92.12 176 ALA A CA 1
ATOM 1412 C C . ALA A 1 176 ? 2.680 -2.575 -22.968 1.00 92.12 176 ALA A C 1
ATOM 1414 O O . ALA A 1 176 ? 2.753 -1.798 -22.015 1.00 92.12 176 ALA A O 1
ATOM 1415 N N . LEU A 1 177 ? 3.680 -3.374 -23.328 1.00 89.50 177 LEU A N 1
ATOM 1416 C CA . LEU A 1 177 ? 5.000 -3.366 -22.699 1.00 89.50 177 LEU A CA 1
ATOM 1417 C C . LEU A 1 177 ? 6.060 -3.078 -23.759 1.00 89.50 177 LEU A C 1
ATOM 1419 O O . LEU A 1 177 ? 5.913 -3.498 -24.902 1.00 89.50 177 LEU A O 1
ATOM 1423 N N . GLU A 1 178 ? 7.150 -2.418 -23.388 1.00 84.38 178 GLU A N 1
ATOM 1424 C CA . GLU A 1 178 ? 8.289 -2.283 -24.296 1.00 84.38 178 GLU A CA 1
ATOM 1425 C C . GLU A 1 178 ? 8.902 -3.649 -24.615 1.00 84.38 178 GLU A C 1
ATOM 1427 O O . GLU A 1 178 ? 9.040 -4.524 -23.745 1.00 84.38 178 GLU A O 1
ATOM 1432 N N . ASP A 1 179 ? 9.302 -3.829 -25.873 1.00 79.25 179 ASP A N 1
ATOM 1433 C CA . ASP A 1 179 ? 10.129 -4.960 -26.244 1.00 79.25 179 ASP A CA 1
ATOM 1434 C C . ASP A 1 179 ? 11.595 -4.699 -25.900 1.00 79.25 179 ASP A C 1
ATOM 1436 O O . ASP A 1 179 ? 12.366 -4.140 -26.673 1.00 79.25 179 ASP A O 1
ATOM 1440 N N . LEU A 1 180 ? 11.990 -5.131 -24.707 1.00 71.00 180 LEU A N 1
ATOM 1441 C CA . LEU A 1 180 ? 13.370 -5.015 -24.228 1.00 71.00 180 LEU A CA 1
ATOM 1442 C C . LEU A 1 180 ? 14.291 -6.121 -24.777 1.00 71.00 180 LEU A C 1
ATOM 1444 O O . LEU A 1 180 ? 15.410 -6.300 -24.288 1.00 71.00 180 LEU A O 1
ATOM 1448 N N . THR A 1 181 ? 13.829 -6.895 -25.761 1.00 65.50 181 THR A N 1
ATOM 1449 C CA . THR A 1 181 ? 14.619 -7.957 -26.389 1.00 65.50 181 THR A CA 1
ATOM 1450 C C . THR A 1 181 ? 15.830 -7.343 -27.103 1.00 65.50 181 THR A C 1
ATOM 1452 O O . THR A 1 181 ? 15.717 -6.388 -27.869 1.00 65.50 181 THR A O 1
ATOM 1455 N N . GLY A 1 182 ? 17.020 -7.847 -26.779 1.00 57.50 182 GLY A N 1
ATOM 1456 C CA . GLY A 1 182 ? 18.296 -7.382 -27.325 1.00 57.50 182 GLY A CA 1
ATOM 1457 C C . GLY A 1 182 ? 18.810 -6.027 -26.822 1.00 57.50 182 GLY A C 1
ATOM 1458 O O . GLY A 1 182 ? 19.758 -5.457 -27.363 1.00 57.50 182 GLY A O 1
ATOM 1459 N N . ILE A 1 183 ? 18.232 -5.489 -25.740 1.00 59.56 183 ILE A N 1
ATOM 1460 C CA . ILE A 1 183 ? 18.744 -4.261 -25.108 1.00 59.56 183 ILE A CA 1
ATOM 1461 C C . ILE A 1 183 ? 20.176 -4.439 -24.569 1.00 59.56 183 ILE A C 1
ATOM 1463 O O . ILE A 1 183 ? 20.944 -3.485 -24.504 1.00 59.56 183 ILE A O 1
ATOM 1467 N N . ARG A 1 184 ? 20.565 -5.673 -24.222 1.00 55.22 184 ARG A N 1
ATOM 1468 C CA . ARG A 1 184 ? 21.895 -5.999 -23.686 1.00 55.22 184 ARG A CA 1
ATOM 1469 C C . ARG A 1 184 ? 23.002 -5.925 -24.736 1.00 55.22 184 ARG A C 1
ATOM 1471 O O . ARG A 1 184 ? 24.113 -5.555 -24.370 1.00 55.22 184 ARG A O 1
ATOM 1478 N N . GLU A 1 185 ? 22.716 -6.236 -26.002 1.00 53.81 185 GLU A N 1
ATOM 1479 C CA . GLU A 1 185 ? 23.717 -6.138 -27.075 1.00 53.81 185 GLU A CA 1
ATOM 1480 C C . GLU A 1 185 ? 23.934 -4.691 -27.546 1.00 53.81 185 GLU A C 1
ATOM 1482 O O . GLU A 1 185 ? 24.995 -4.367 -28.069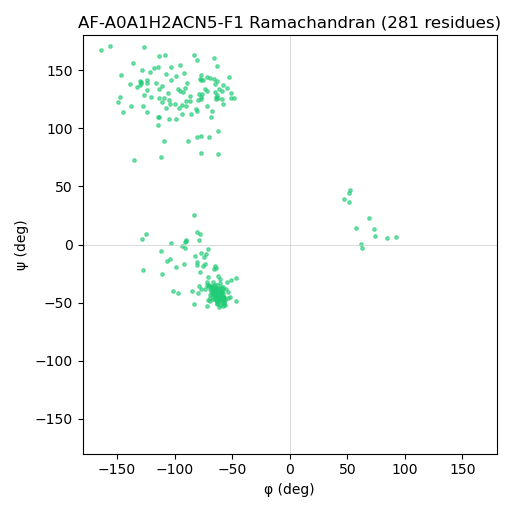 1.00 53.81 185 GLU A O 1
ATOM 1487 N N . ARG A 1 186 ? 22.949 -3.803 -27.343 1.00 53.06 186 ARG A N 1
ATOM 1488 C CA . ARG A 1 186 ? 22.965 -2.420 -27.860 1.00 53.06 186 ARG A CA 1
ATOM 1489 C C . ARG A 1 186 ? 23.550 -1.386 -26.897 1.00 53.06 186 ARG A C 1
ATOM 1491 O O . ARG A 1 186 ? 23.857 -0.276 -27.321 1.00 53.06 186 ARG A O 1
ATOM 1498 N N . ILE A 1 187 ? 23.670 -1.705 -25.606 1.00 54.81 187 ILE A N 1
ATOM 1499 C CA . ILE A 1 187 ? 24.197 -0.768 -24.606 1.00 54.81 187 ILE A CA 1
ATOM 1500 C C . ILE A 1 187 ? 25.704 -0.992 -24.430 1.00 54.81 187 ILE A C 1
ATOM 1502 O O . ILE A 1 187 ? 26.138 -1.981 -23.837 1.00 54.81 187 ILE A O 1
ATOM 1506 N N . THR A 1 188 ? 26.508 -0.015 -24.848 1.00 48.28 188 THR A N 1
ATOM 1507 C CA . THR A 1 188 ? 27.951 0.029 -24.574 1.00 48.28 188 THR A CA 1
ATOM 1508 C C . THR A 1 188 ? 28.206 0.485 -23.131 1.00 48.28 188 THR A C 1
ATOM 1510 O O . THR A 1 188 ? 28.520 1.642 -22.871 1.00 48.28 188 THR A O 1
ATOM 1513 N N . VAL A 1 189 ? 28.044 -0.417 -22.159 1.00 55.62 189 VAL A N 1
ATOM 1514 C CA . VAL A 1 189 ? 28.415 -0.180 -20.748 1.00 55.62 189 VAL A CA 1
ATOM 1515 C C . VAL A 1 189 ? 29.720 -0.892 -20.384 1.00 55.62 189 VAL A C 1
ATOM 1517 O O . VAL A 1 189 ? 29.968 -2.035 -20.790 1.00 55.62 189 VAL A O 1
ATOM 1520 N N . ARG A 1 190 ? 30.562 -0.236 -19.566 1.00 53.69 190 ARG A N 1
ATOM 1521 C CA . ARG A 1 190 ? 31.786 -0.840 -19.005 1.00 53.69 190 ARG A CA 1
ATOM 1522 C C . ARG A 1 190 ? 31.443 -2.164 -18.305 1.00 53.69 190 ARG A C 1
ATOM 1524 O O . ARG A 1 190 ? 30.387 -2.304 -17.692 1.00 53.69 190 ARG A O 1
ATOM 1531 N N . ARG A 1 191 ? 32.342 -3.154 -18.388 1.00 53.62 191 ARG A N 1
ATOM 1532 C CA . ARG A 1 191 ? 32.139 -4.550 -17.925 1.00 53.62 191 ARG A CA 1
ATOM 1533 C C . ARG A 1 191 ? 31.629 -4.651 -16.472 1.00 53.62 191 ARG A C 1
ATOM 1535 O O . ARG A 1 191 ? 30.840 -5.543 -16.184 1.00 53.62 191 ARG A O 1
ATOM 1542 N N . ALA A 1 192 ? 31.982 -3.697 -15.607 1.00 53.00 192 ALA A N 1
ATOM 1543 C CA . ALA A 1 192 ? 31.506 -3.599 -14.223 1.00 53.00 192 ALA A CA 1
ATOM 1544 C C . ALA A 1 192 ? 30.019 -3.188 -14.079 1.00 53.00 192 ALA A C 1
ATOM 1546 O O . ALA A 1 192 ? 29.323 -3.730 -13.228 1.00 53.00 192 ALA A O 1
ATOM 1547 N N . GLN A 1 193 ? 29.495 -2.313 -14.947 1.00 52.00 193 GLN A N 1
ATOM 1548 C CA . GLN A 1 193 ? 28.091 -1.853 -14.930 1.00 52.00 193 GLN A CA 1
ATOM 1549 C C . GLN A 1 193 ? 27.110 -2.824 -15.610 1.00 52.00 193 GLN A C 1
ATOM 1551 O O . GLN A 1 193 ? 25.897 -2.681 -15.474 1.00 52.00 193 GLN A O 1
ATOM 1556 N N . ARG A 1 194 ? 27.606 -3.851 -16.320 1.00 51.00 194 ARG A N 1
ATOM 1557 C CA . ARG A 1 194 ? 26.758 -4.909 -16.911 1.00 51.00 194 ARG A CA 1
ATOM 1558 C C . ARG A 1 194 ? 26.015 -5.741 -15.867 1.00 51.00 194 ARG A C 1
ATOM 1560 O O . ARG A 1 194 ? 24.997 -6.347 -16.187 1.00 51.00 194 ARG A O 1
ATOM 1567 N N . ARG A 1 195 ? 26.491 -5.739 -14.620 1.00 48.47 195 ARG A N 1
ATOM 1568 C CA . ARG A 1 195 ? 25.899 -6.450 -13.480 1.00 48.47 195 ARG A CA 1
ATOM 1569 C C . ARG A 1 195 ? 24.747 -5.672 -12.823 1.00 48.47 195 ARG A C 1
ATOM 1571 O O . ARG A 1 195 ? 24.483 -5.849 -11.641 1.00 48.47 195 ARG A O 1
ATOM 1578 N N . ASN A 1 196 ? 24.067 -4.796 -13.564 1.00 49.56 196 ASN A N 1
ATOM 1579 C CA . ASN A 1 196 ? 22.926 -4.052 -13.041 1.00 49.56 196 ASN A CA 1
ATOM 1580 C C . ASN A 1 196 ? 21.747 -5.001 -12.781 1.00 49.56 196 ASN A C 1
ATOM 1582 O O . ASN A 1 196 ? 21.089 -5.474 -13.712 1.00 49.56 196 ASN A O 1
ATOM 1586 N N . GLN A 1 197 ? 21.452 -5.215 -11.496 1.00 47.00 197 GLN A N 1
ATOM 1587 C CA . GLN A 1 197 ? 20.278 -5.925 -10.969 1.00 47.00 197 GLN A CA 1
ATOM 1588 C C . GLN A 1 197 ? 18.963 -5.485 -11.642 1.00 47.00 197 GLN A C 1
ATOM 1590 O O . GLN A 1 197 ? 18.045 -6.287 -11.815 1.00 47.00 197 GLN A O 1
ATOM 1595 N N . HIS A 1 198 ? 18.897 -4.236 -12.118 1.00 53.47 198 HIS A N 1
ATOM 1596 C CA . HIS A 1 198 ? 17.754 -3.677 -12.837 1.00 53.47 198 HIS A 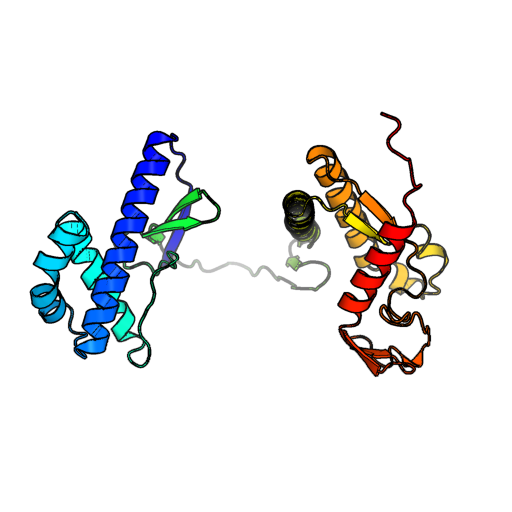CA 1
ATOM 1597 C C . HIS A 1 198 ? 17.315 -4.513 -14.049 1.00 53.47 198 HIS A C 1
ATOM 1599 O O . HIS A 1 198 ? 16.121 -4.719 -14.239 1.00 53.47 198 HIS A O 1
ATOM 1605 N N . ALA A 1 199 ? 18.241 -5.063 -14.844 1.00 52.59 199 ALA A N 1
ATOM 1606 C CA . ALA A 1 199 ? 17.872 -5.829 -16.038 1.00 52.59 199 ALA A CA 1
ATOM 1607 C C . ALA A 1 199 ? 17.184 -7.166 -15.702 1.00 52.59 199 ALA A C 1
ATOM 1609 O O . ALA A 1 199 ? 16.284 -7.595 -16.425 1.00 52.59 199 ALA A O 1
ATOM 1610 N N . TRP A 1 200 ? 17.598 -7.827 -14.614 1.00 52.47 200 TRP A N 1
ATOM 1611 C CA . TRP A 1 200 ? 16.952 -9.054 -14.134 1.00 52.47 200 TRP A CA 1
ATOM 1612 C C . TRP A 1 200 ? 15.598 -8.741 -13.485 1.00 52.47 200 TRP A C 1
ATOM 1614 O O . TRP A 1 200 ? 14.614 -9.431 -13.753 1.00 52.47 200 TRP A O 1
ATOM 1624 N N . ALA A 1 201 ? 15.511 -7.622 -12.756 1.00 65.00 201 ALA A N 1
ATOM 1625 C CA . ALA A 1 201 ? 14.259 -7.145 -12.182 1.00 65.00 201 ALA A CA 1
ATOM 1626 C C . ALA A 1 201 ? 13.191 -6.838 -13.254 1.00 65.00 201 ALA A C 1
ATOM 1628 O O . ALA A 1 201 ? 12.043 -7.261 -13.117 1.00 65.00 201 ALA A O 1
ATOM 1629 N N . PHE A 1 202 ? 13.559 -6.187 -14.367 1.00 73.38 202 PHE A N 1
ATOM 1630 C CA . PHE A 1 202 ? 12.620 -5.913 -15.465 1.00 73.38 202 PHE A CA 1
ATOM 1631 C C . PHE A 1 202 ? 12.137 -7.185 -16.172 1.00 73.38 202 PHE A C 1
ATOM 1633 O O . PHE A 1 202 ? 10.950 -7.305 -16.486 1.00 73.38 202 PHE A O 1
ATOM 1640 N N . ALA A 1 203 ? 13.025 -8.159 -16.391 1.00 77.62 203 ALA A N 1
ATOM 1641 C CA . ALA A 1 203 ? 12.655 -9.440 -16.990 1.00 77.62 203 ALA A CA 1
ATOM 1642 C C . ALA A 1 203 ? 11.690 -10.232 -16.090 1.00 77.62 203 ALA A C 1
ATOM 1644 O O . ALA A 1 203 ? 10.678 -10.749 -16.573 1.00 77.62 203 ALA A O 1
ATOM 1645 N N . GLN A 1 204 ? 11.959 -10.270 -14.781 1.00 83.25 204 GLN A N 1
ATOM 1646 C CA . GLN A 1 204 ? 11.100 -10.939 -13.805 1.00 83.25 204 GLN A CA 1
ATOM 1647 C C . GLN A 1 204 ? 9.717 -10.278 -13.728 1.00 83.25 204 GLN A C 1
ATOM 1649 O O . GLN A 1 204 ? 8.701 -10.968 -13.831 1.00 83.25 204 GLN A O 1
ATOM 1654 N N . LEU A 1 205 ? 9.651 -8.943 -13.640 1.00 87.38 205 LEU A N 1
ATOM 1655 C CA . LEU A 1 205 ? 8.377 -8.220 -13.643 1.00 87.38 205 LEU A CA 1
ATOM 1656 C C . LEU A 1 205 ? 7.580 -8.468 -14.931 1.00 87.38 205 LEU A C 1
ATOM 1658 O O . LEU A 1 205 ? 6.374 -8.706 -14.868 1.00 87.38 205 LEU A O 1
ATOM 1662 N N . ARG A 1 206 ? 8.241 -8.466 -16.096 1.00 88.50 206 ARG A N 1
ATOM 1663 C CA . ARG A 1 206 ? 7.605 -8.776 -17.386 1.00 88.50 206 ARG A CA 1
ATOM 1664 C C . ARG A 1 206 ? 7.028 -10.190 -17.400 1.00 88.50 206 ARG A C 1
ATOM 1666 O O . ARG A 1 206 ? 5.895 -10.362 -17.841 1.00 88.50 206 ARG A O 1
ATOM 1673 N N . SER A 1 207 ? 7.769 -11.180 -16.900 1.00 88.62 207 SER A N 1
ATOM 1674 C CA . SER A 1 207 ? 7.271 -12.555 -16.748 1.00 88.62 207 SER A CA 1
ATOM 1675 C C . SER A 1 207 ? 6.016 -12.591 -15.872 1.00 88.62 207 SER A C 1
ATOM 1677 O O . SER A 1 207 ? 4.999 -13.173 -16.251 1.00 88.62 207 SER A O 1
ATOM 1679 N N . TYR A 1 208 ? 6.040 -11.862 -14.752 1.00 92.19 208 TYR A N 1
ATOM 1680 C CA . TYR A 1 208 ? 4.918 -11.807 -13.822 1.00 92.19 208 TYR A CA 1
ATOM 1681 C C . TYR A 1 208 ? 3.672 -11.155 -14.414 1.00 92.19 208 TYR A C 1
ATOM 1683 O O . TYR A 1 208 ? 2.558 -11.621 -14.181 1.00 92.19 208 TYR A O 1
ATOM 1691 N N . ILE A 1 209 ? 3.851 -10.086 -15.191 1.00 94.12 209 ILE A N 1
ATOM 1692 C CA . ILE A 1 209 ? 2.759 -9.456 -15.930 1.00 94.12 209 ILE A CA 1
ATOM 1693 C C . ILE A 1 209 ? 2.191 -10.439 -16.957 1.00 94.12 209 ILE A C 1
ATOM 1695 O O . ILE A 1 209 ? 0.981 -10.636 -16.980 1.00 94.12 209 ILE A O 1
ATOM 1699 N N . LYS A 1 210 ? 3.045 -11.088 -17.762 1.00 92.38 210 LYS A N 1
ATOM 1700 C CA . LYS A 1 210 ? 2.618 -12.020 -18.816 1.00 92.38 210 LYS A CA 1
ATOM 1701 C C . LYS A 1 210 ? 1.775 -13.171 -18.269 1.00 92.38 210 LYS A C 1
ATOM 1703 O O . LYS A 1 210 ? 0.663 -13.368 -18.753 1.00 92.38 210 LYS A O 1
ATOM 1708 N N . TYR A 1 211 ? 2.258 -13.901 -17.259 1.00 93.38 211 TYR A N 1
ATOM 1709 C CA . TYR A 1 211 ? 1.508 -15.064 -16.771 1.00 93.38 211 TYR A CA 1
ATOM 1710 C C . TYR A 1 211 ? 0.189 -14.6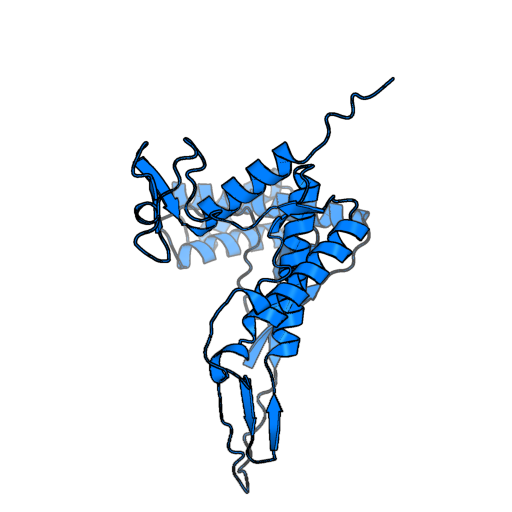51 -16.102 1.00 93.38 211 TYR A C 1
ATOM 1712 O O . TYR A 1 211 ? -0.830 -15.304 -16.306 1.00 93.38 211 TYR A O 1
ATOM 1720 N N . LYS A 1 212 ? 0.162 -13.551 -15.334 1.00 95.62 212 LYS A N 1
ATOM 1721 C CA . LYS A 1 212 ? -1.079 -13.091 -14.685 1.00 95.62 212 LYS A CA 1
ATOM 1722 C C . LYS A 1 212 ? -2.090 -12.566 -15.686 1.00 95.62 212 LYS A C 1
ATOM 1724 O O . LYS A 1 212 ? -3.280 -12.794 -15.510 1.00 95.62 212 LYS A O 1
ATOM 1729 N N . ALA A 1 213 ? -1.621 -11.864 -16.713 1.00 92.88 213 ALA A N 1
ATOM 1730 C CA . ALA A 1 213 ? -2.472 -11.382 -17.786 1.00 92.88 213 ALA A CA 1
ATOM 1731 C C . ALA A 1 213 ? -3.109 -12.558 -18.536 1.00 92.88 213 ALA A C 1
ATOM 1733 O O . ALA A 1 213 ? -4.320 -12.549 -18.731 1.00 92.88 213 ALA A O 1
ATOM 1734 N N . LEU A 1 214 ? -2.327 -13.606 -18.834 1.00 91.44 214 LEU A N 1
ATOM 1735 C CA . LEU A 1 214 ? -2.826 -14.850 -19.427 1.00 91.44 214 LEU A CA 1
ATOM 1736 C C . LEU A 1 214 ? -3.924 -15.492 -18.564 1.00 91.44 214 LEU A C 1
ATOM 1738 O O . LEU A 1 214 ? -5.018 -15.735 -19.062 1.00 91.44 214 LEU A O 1
ATOM 1742 N N . LEU A 1 215 ? -3.674 -15.686 -17.264 1.00 88.69 215 LEU A N 1
ATOM 1743 C CA . LEU A 1 215 ? -4.667 -16.242 -16.331 1.00 88.69 215 LEU A CA 1
ATOM 1744 C C . LEU A 1 215 ? -5.936 -15.380 -16.213 1.00 88.69 215 LEU A C 1
ATOM 1746 O O . LEU A 1 215 ? -7.015 -15.898 -15.940 1.00 88.69 215 LEU A O 1
ATOM 1750 N N . ALA A 1 216 ? -5.819 -14.064 -16.395 1.00 91.25 216 ALA A N 1
ATOM 1751 C CA . ALA A 1 216 ? -6.931 -13.123 -16.297 1.00 91.25 216 ALA A CA 1
ATOM 1752 C C . ALA A 1 216 ? -7.654 -12.860 -17.632 1.00 91.25 216 ALA A C 1
ATOM 1754 O O . ALA A 1 216 ? -8.622 -12.094 -17.631 1.00 91.25 216 ALA A O 1
ATOM 1755 N N . GLY A 1 217 ? -7.187 -13.441 -18.745 1.00 89.12 217 GLY A N 1
ATOM 1756 C CA . GLY A 1 217 ? -7.706 -13.178 -20.092 1.00 89.12 217 GLY A CA 1
ATOM 1757 C C . GLY A 1 217 ? -7.399 -11.770 -20.622 1.00 89.12 217 GLY A C 1
ATOM 1758 O O . GLY A 1 217 ? -8.122 -11.261 -21.473 1.00 89.12 217 GLY A O 1
ATOM 1759 N N . VAL A 1 218 ? -6.361 -11.106 -20.105 1.00 93.12 218 VAL A N 1
ATOM 1760 C CA . VAL A 1 218 ? -5.946 -9.760 -20.531 1.00 93.12 218 VAL A CA 1
ATOM 1761 C C . VAL A 1 218 ? -4.866 -9.879 -21.615 1.00 93.12 218 VAL A C 1
ATOM 1763 O O . VAL A 1 218 ? -3.791 -10.410 -21.330 1.00 93.12 218 VAL A O 1
ATOM 1766 N N . PRO A 1 219 ? -5.081 -9.357 -22.838 1.00 91.25 219 PRO A N 1
ATOM 1767 C CA . PRO A 1 219 ? -4.062 -9.398 -23.883 1.00 91.25 219 PRO A CA 1
ATOM 1768 C C . PRO A 1 219 ? -2.837 -8.553 -23.518 1.00 91.25 219 PRO A C 1
ATOM 1770 O O . PRO A 1 219 ? -2.968 -7.453 -22.973 1.00 91.25 219 PRO A O 1
ATOM 1773 N N . VAL A 1 220 ? -1.645 -9.041 -23.868 1.00 91.12 220 VAL A N 1
ATOM 1774 C CA . VAL A 1 220 ? -0.378 -8.311 -23.720 1.00 91.12 220 VAL A CA 1
ATOM 1775 C C . VAL A 1 220 ? 0.271 -8.167 -25.088 1.00 91.12 220 VAL A C 1
ATOM 1777 O O . VAL A 1 220 ? 0.493 -9.164 -25.770 1.00 91.12 220 VAL A O 1
ATOM 1780 N N . VAL A 1 221 ? 0.612 -6.940 -25.465 1.00 90.00 221 VAL A N 1
ATOM 1781 C CA . VAL A 1 221 ? 1.322 -6.625 -26.709 1.00 90.00 221 VAL A CA 1
ATOM 1782 C C . VAL A 1 221 ? 2.663 -5.976 -26.406 1.00 90.00 221 VAL A C 1
ATOM 1784 O O . VAL A 1 221 ? 2.850 -5.339 -25.365 1.00 90.00 221 VAL A O 1
ATOM 1787 N N . LEU A 1 222 ? 3.611 -6.168 -27.316 1.00 87.81 222 LEU A N 1
ATOM 1788 C CA . LEU A 1 222 ? 4.942 -5.593 -27.218 1.00 87.81 222 LEU A CA 1
ATOM 1789 C C . LEU A 1 222 ? 5.069 -4.437 -28.206 1.00 87.81 222 LEU A C 1
ATOM 1791 O O . LEU A 1 222 ? 4.722 -4.592 -29.373 1.00 87.81 222 LEU A O 1
ATOM 1795 N N . ALA A 1 223 ? 5.546 -3.291 -27.733 1.00 86.25 223 ALA A N 1
ATOM 1796 C CA . ALA A 1 223 ? 5.786 -2.106 -28.548 1.00 86.25 223 ALA A CA 1
ATOM 1797 C C . ALA A 1 223 ? 7.291 -1.888 -28.756 1.00 86.25 223 ALA A C 1
ATOM 1799 O O . ALA A 1 223 ? 8.084 -2.167 -27.853 1.00 86.25 223 ALA A O 1
ATOM 1800 N N . ASP A 1 224 ? 7.683 -1.351 -29.917 1.00 83.12 224 ASP A N 1
ATOM 1801 C CA . ASP A 1 224 ? 9.073 -0.942 -30.166 1.00 83.12 224 ASP A CA 1
ATOM 1802 C C . ASP A 1 224 ? 9.486 0.116 -29.116 1.00 83.12 224 ASP A C 1
ATOM 1804 O O . ASP A 1 224 ? 8.785 1.126 -28.982 1.00 83.12 224 ASP A O 1
ATOM 1808 N N . PRO A 1 225 ? 10.588 -0.080 -28.365 1.00 82.00 225 PRO A N 1
ATOM 1809 C CA . PRO A 1 225 ? 11.076 0.882 -27.371 1.00 82.00 225 PRO A CA 1
ATOM 1810 C C . PRO A 1 225 ? 11.751 2.132 -27.967 1.00 82.00 225 PRO A C 1
ATOM 1812 O O . PRO A 1 225 ? 12.071 3.075 -27.242 1.00 82.00 225 PRO A O 1
ATOM 1815 N N . ARG A 1 226 ? 12.049 2.175 -29.271 1.00 83.38 226 ARG A N 1
ATOM 1816 C CA . ARG A 1 226 ? 12.861 3.255 -29.860 1.00 83.38 226 ARG A CA 1
ATOM 1817 C C . ARG A 1 226 ? 12.202 4.624 -29.720 1.00 83.38 226 ARG A C 1
ATOM 1819 O O . ARG A 1 226 ? 11.089 4.829 -30.185 1.00 83.38 226 ARG A O 1
ATOM 1826 N N . ASN A 1 227 ? 12.922 5.592 -29.154 1.00 84.81 227 ASN A N 1
ATOM 1827 C CA . ASN A 1 227 ? 12.489 6.989 -29.016 1.00 84.81 227 ASN A CA 1
ATOM 1828 C C . ASN A 1 227 ? 11.171 7.207 -28.245 1.00 84.81 227 ASN A C 1
ATOM 1830 O O . ASN A 1 227 ? 10.673 8.331 -28.245 1.00 84.81 227 ASN A O 1
ATOM 1834 N N . THR A 1 228 ? 10.648 6.207 -27.520 1.00 85.75 228 THR A N 1
ATOM 1835 C CA . THR A 1 228 ? 9.394 6.330 -26.748 1.00 85.75 228 THR A CA 1
ATOM 1836 C C . THR A 1 228 ? 9.433 7.507 -25.776 1.00 85.75 228 THR A C 1
ATOM 1838 O O . THR A 1 228 ? 8.429 8.173 -25.575 1.00 85.75 228 THR A O 1
ATOM 1841 N N . SER A 1 229 ? 10.599 7.846 -25.228 1.00 85.31 229 SER A N 1
ATOM 1842 C CA . SER A 1 229 ? 10.753 8.979 -24.310 1.00 85.31 229 SER A CA 1
ATOM 1843 C C . SER A 1 229 ? 11.112 10.324 -24.963 1.00 85.31 229 SER A C 1
ATOM 1845 O O . SER A 1 229 ? 11.438 11.269 -24.248 1.00 85.31 229 SER A O 1
ATOM 1847 N N . ARG A 1 230 ? 11.212 10.394 -26.294 1.00 90.62 230 ARG A N 1
ATOM 1848 C CA . ARG A 1 230 ? 11.681 11.575 -27.054 1.00 90.62 230 ARG A CA 1
ATOM 1849 C C . ARG A 1 230 ? 10.713 12.015 -28.151 1.00 90.62 230 ARG A C 1
ATOM 1851 O O . ARG A 1 230 ? 10.768 13.167 -28.577 1.00 90.62 230 ARG A O 1
ATOM 1858 N N . GLU A 1 231 ? 9.865 11.109 -28.602 1.00 94.56 231 GLU A N 1
ATOM 1859 C CA . GLU A 1 231 ? 8.769 11.366 -29.527 1.00 94.56 231 GLU A CA 1
ATOM 1860 C C . GLU A 1 231 ? 7.638 12.096 -28.801 1.00 94.56 231 GLU A C 1
ATOM 1862 O O . GLU A 1 231 ? 7.280 11.753 -27.672 1.00 94.56 231 GLU A O 1
ATOM 1867 N N . CYS A 1 232 ? 7.097 13.147 -29.410 1.00 95.31 232 CYS A N 1
ATOM 1868 C CA . CYS A 1 232 ? 5.948 13.837 -28.845 1.00 95.31 232 CYS A CA 1
ATOM 1869 C C . CYS A 1 232 ? 4.660 13.036 -29.102 1.00 95.31 232 CYS A C 1
ATOM 1871 O O . CYS A 1 232 ? 4.351 12.780 -30.261 1.00 95.31 232 CYS A O 1
ATOM 1873 N N . PRO A 1 233 ? 3.846 12.727 -28.077 1.00 94.56 233 PRO A N 1
ATOM 1874 C CA . PRO A 1 233 ? 2.603 11.975 -28.254 1.00 94.56 233 PRO A CA 1
ATOM 1875 C C . PRO A 1 233 ? 1.489 12.792 -28.927 1.00 94.56 233 PRO A C 1
ATOM 1877 O O . PRO A 1 233 ? 0.433 12.242 -29.222 1.00 94.56 233 PRO A O 1
ATOM 1880 N N . GLN A 1 234 ? 1.691 14.102 -29.115 1.00 93.69 234 GLN A N 1
ATOM 1881 C CA . GLN A 1 234 ? 0.709 15.014 -29.705 1.00 93.69 234 GLN A CA 1
ATOM 1882 C C . GLN A 1 234 ? 1.014 15.341 -31.173 1.00 93.69 234 GLN A C 1
ATOM 1884 O O . GLN A 1 234 ? 0.088 15.438 -31.969 1.00 93.69 234 GLN A O 1
ATOM 1889 N N . CYS A 1 235 ? 2.288 15.544 -31.525 1.00 94.25 235 CYS A N 1
ATOM 1890 C CA . CYS A 1 235 ? 2.698 15.983 -32.867 1.00 94.25 235 CYS A CA 1
ATOM 1891 C C . CYS A 1 235 ? 3.780 15.106 -33.511 1.00 94.25 235 CYS A C 1
ATOM 1893 O O . CYS A 1 235 ? 4.311 15.475 -34.552 1.00 94.25 235 CYS A O 1
ATOM 1895 N N . GLU A 1 236 ? 4.168 14.003 -32.864 1.00 94.31 236 GLU A N 1
ATOM 1896 C CA . GLU A 1 236 ? 5.147 13.009 -33.343 1.00 94.31 236 GLU A CA 1
ATOM 1897 C C . GLU A 1 236 ? 6.582 13.540 -33.550 1.00 94.31 236 GLU A C 1
ATOM 1899 O O . GLU A 1 236 ? 7.516 12.773 -33.795 1.00 94.31 236 GLU A O 1
ATOM 1904 N N . HIS A 1 237 ? 6.814 14.842 -33.341 1.00 95.19 237 HIS A N 1
ATOM 1905 C CA . HIS A 1 237 ? 8.140 15.440 -33.420 1.00 95.19 237 HIS A CA 1
ATOM 1906 C C . HIS A 1 237 ? 9.102 14.769 -32.433 1.00 95.19 237 HIS A C 1
ATOM 1908 O O . HIS A 1 237 ? 8.895 14.794 -31.214 1.00 95.19 237 HIS A O 1
ATOM 1914 N N . THR A 1 238 ? 10.182 14.200 -32.968 1.00 95.44 238 THR A N 1
ATOM 1915 C CA . THR A 1 238 ? 11.195 13.467 -32.208 1.00 95.44 238 THR A CA 1
ATOM 1916 C C . THR A 1 238 ? 12.523 14.204 -32.254 1.00 95.44 238 THR A C 1
ATOM 1918 O O . THR A 1 238 ? 13.219 14.190 -33.264 1.00 95.44 238 THR A O 1
ATOM 1921 N N . ALA A 1 239 ? 12.920 14.779 -31.123 1.00 93.69 239 ALA A N 1
ATOM 1922 C CA . ALA A 1 239 ? 14.193 15.475 -30.966 1.00 93.69 239 ALA A CA 1
ATOM 1923 C C . ALA A 1 239 ? 14.856 15.087 -29.639 1.00 93.69 239 ALA A C 1
ATOM 1925 O O . ALA A 1 239 ? 14.192 14.631 -28.703 1.00 93.69 239 ALA A O 1
ATOM 1926 N N . LYS A 1 240 ? 16.181 15.229 -29.541 1.00 92.19 240 LYS A N 1
ATOM 1927 C CA . LYS A 1 240 ? 16.904 14.975 -28.281 1.00 92.19 240 LYS A CA 1
ATOM 1928 C C . LYS A 1 240 ? 16.567 16.062 -27.255 1.00 92.19 240 LYS A C 1
ATOM 1930 O O . LYS A 1 240 ? 16.405 15.790 -26.070 1.00 92.19 240 LYS A O 1
ATOM 1935 N N . GLU A 1 241 ? 16.374 17.272 -27.753 1.00 94.31 241 GLU A N 1
ATOM 1936 C CA . GLU A 1 241 ? 16.029 18.501 -27.051 1.00 94.31 241 GLU A CA 1
ATOM 1937 C C . GLU A 1 241 ? 14.644 18.418 -26.404 1.00 94.31 241 GLU A C 1
ATOM 1939 O O . GLU A 1 241 ? 14.376 19.147 -25.451 1.00 94.31 241 GLU A O 1
ATOM 1944 N N . ASN A 1 242 ? 13.797 17.480 -26.847 1.00 93.44 242 ASN A N 1
ATOM 1945 C CA . ASN A 1 242 ? 12.513 17.218 -26.209 1.00 93.44 242 ASN A CA 1
ATOM 1946 C C . ASN A 1 242 ? 12.660 16.662 -24.780 1.00 93.44 242 ASN A C 1
ATOM 1948 O O . ASN A 1 242 ? 11.728 16.763 -23.985 1.00 93.44 242 ASN A O 1
ATOM 1952 N N . ARG A 1 243 ? 13.819 16.084 -24.432 1.00 91.75 243 ARG A N 1
ATOM 1953 C CA . ARG A 1 243 ? 14.128 15.532 -23.103 1.00 91.75 243 ARG A CA 1
ATOM 1954 C C . ARG A 1 243 ? 15.529 15.975 -22.666 1.00 91.75 243 ARG A C 1
ATOM 1956 O O . ARG A 1 243 ? 16.474 15.190 -22.665 1.00 91.75 243 ARG A O 1
ATOM 1963 N N . LYS A 1 244 ? 15.667 17.260 -22.310 1.00 88.50 244 LYS A N 1
ATOM 1964 C CA . LYS A 1 244 ? 16.938 17.833 -21.815 1.00 88.50 244 LYS A CA 1
ATOM 1965 C C . LYS A 1 244 ? 17.358 17.262 -20.459 1.00 88.50 244 LYS A C 1
ATOM 1967 O O . LYS A 1 244 ? 18.550 17.136 -20.198 1.00 88.50 244 LYS A O 1
ATOM 1972 N N . THR A 1 245 ? 16.396 16.916 -19.605 1.00 89.44 245 THR A N 1
ATOM 1973 C CA . THR A 1 245 ? 16.643 16.298 -18.296 1.00 89.44 245 THR A CA 1
ATOM 1974 C C . THR A 1 245 ? 16.115 14.871 -18.271 1.00 89.44 245 THR A C 1
ATOM 1976 O O . THR A 1 245 ? 15.295 14.474 -19.098 1.00 89.44 245 THR A O 1
ATOM 1979 N N . ARG A 1 246 ? 16.575 14.072 -17.303 1.00 85.56 246 ARG A N 1
ATOM 1980 C CA . ARG A 1 246 ? 16.105 12.691 -17.148 1.00 85.56 246 ARG A CA 1
ATOM 1981 C C . ARG A 1 246 ? 14.595 12.633 -16.900 1.00 85.56 246 ARG A C 1
ATOM 1983 O O . ARG A 1 246 ? 13.932 11.782 -17.479 1.00 85.56 246 ARG A O 1
ATOM 1990 N N . ASP A 1 247 ? 14.051 13.541 -16.101 1.00 90.06 247 ASP A N 1
ATOM 1991 C CA . ASP A 1 247 ? 12.718 13.353 -15.516 1.00 90.06 247 ASP A CA 1
ATOM 1992 C C . ASP A 1 247 ? 11.602 14.094 -16.267 1.00 90.06 247 ASP A C 1
ATOM 1994 O O . ASP A 1 247 ? 10.430 13.726 -16.158 1.00 90.06 247 ASP A O 1
ATOM 1998 N N . TRP A 1 248 ? 11.946 15.100 -17.078 1.00 93.00 248 TRP A N 1
ATOM 1999 C CA . TRP A 1 248 ? 10.965 15.979 -17.715 1.00 93.00 248 TRP A CA 1
ATOM 2000 C C . TRP A 1 248 ? 11.084 16.018 -19.241 1.00 93.00 248 TRP A C 1
ATOM 2002 O O . TRP A 1 248 ? 12.184 16.032 -19.796 1.00 93.00 248 TRP A O 1
ATOM 2012 N N . PHE A 1 249 ? 9.934 16.075 -19.913 1.00 96.38 249 PHE A N 1
ATOM 2013 C CA . PHE A 1 249 ? 9.805 16.205 -21.362 1.00 96.38 249 PHE A CA 1
ATOM 2014 C C . PHE A 1 249 ? 9.128 17.535 -21.724 1.00 96.38 249 PHE A C 1
ATOM 2016 O O . PHE A 1 249 ? 8.136 17.913 -21.098 1.00 96.38 249 PHE A O 1
ATOM 2023 N N . ARG A 1 250 ? 9.619 18.215 -22.768 1.00 96.50 250 ARG A N 1
ATOM 2024 C CA . ARG A 1 250 ? 8.953 19.355 -23.421 1.00 96.50 250 ARG A CA 1
ATOM 2025 C C . ARG A 1 250 ? 9.223 19.346 -24.923 1.00 96.50 250 ARG A C 1
ATOM 2027 O O . ARG A 1 250 ? 10.356 19.565 -25.346 1.00 96.50 250 ARG A O 1
ATOM 2034 N N . CYS A 1 251 ? 8.181 19.144 -25.723 1.00 97.00 251 CYS A N 1
ATOM 2035 C CA . CYS A 1 251 ? 8.279 19.164 -27.178 1.00 97.00 251 CYS A CA 1
ATOM 2036 C C . CYS A 1 251 ? 8.741 20.539 -27.681 1.00 97.00 251 CYS A C 1
ATOM 2038 O O . CYS A 1 251 ? 8.196 21.557 -27.265 1.00 97.00 251 CYS A O 1
ATOM 2040 N N . GLN A 1 252 ? 9.709 20.567 -28.598 1.00 96.50 252 GLN A N 1
ATOM 2041 C CA . GLN A 1 252 ? 10.179 21.810 -29.222 1.00 96.50 252 GLN A CA 1
ATOM 2042 C C . GLN A 1 252 ? 9.272 22.314 -30.359 1.00 96.50 252 GLN A C 1
ATOM 2044 O O . GLN A 1 252 ? 9.395 23.465 -30.754 1.00 96.50 252 GLN A O 1
ATOM 2049 N N . ALA A 1 253 ? 8.364 21.478 -30.876 1.00 96.38 253 ALA A N 1
ATOM 2050 C CA . ALA A 1 253 ? 7.487 21.835 -31.995 1.00 96.38 253 ALA A CA 1
ATOM 2051 C C .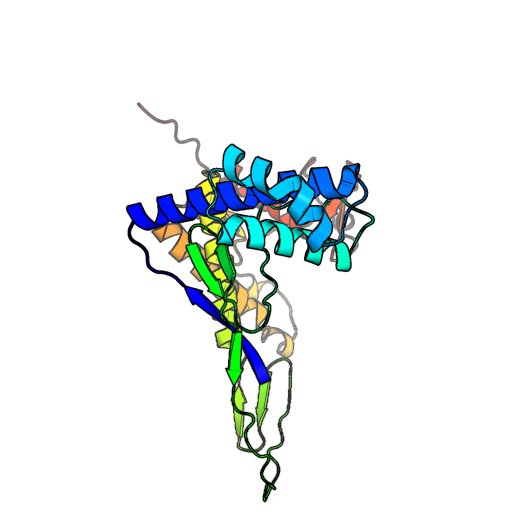 ALA A 1 253 ? 6.094 22.315 -31.556 1.00 96.38 253 ALA A C 1
ATOM 2053 O O . ALA A 1 253 ? 5.568 23.263 -32.123 1.00 96.38 253 ALA A O 1
ATOM 2054 N N . CYS A 1 254 ? 5.482 21.660 -30.561 1.00 95.88 254 CYS A N 1
ATOM 2055 C CA . CYS A 1 254 ? 4.114 21.971 -30.113 1.00 95.88 254 CYS A CA 1
ATOM 2056 C C . CYS A 1 254 ? 4.010 22.288 -28.615 1.00 95.88 254 CYS A C 1
ATOM 2058 O O . CYS A 1 254 ? 2.915 22.309 -28.061 1.00 95.88 254 CYS A O 1
ATOM 2060 N N . GLU A 1 255 ? 5.151 22.439 -27.940 1.00 95.69 255 GLU A N 1
ATOM 2061 C CA . GLU A 1 255 ? 5.269 22.794 -26.520 1.00 95.69 255 GLU A CA 1
ATOM 2062 C C . GLU A 1 255 ? 4.668 21.828 -25.488 1.00 95.69 255 GLU A C 1
ATOM 2064 O O . GLU A 1 255 ? 4.810 22.065 -24.287 1.00 95.69 255 GLU A O 1
ATOM 2069 N N . TYR A 1 256 ? 4.079 20.707 -25.913 1.00 96.06 256 TYR A N 1
ATOM 2070 C CA . TYR A 1 256 ? 3.555 19.687 -25.006 1.00 96.06 256 TYR A CA 1
ATOM 2071 C C . TYR A 1 256 ? 4.607 19.274 -23.968 1.00 96.06 256 TYR A C 1
ATOM 2073 O O . TYR A 1 256 ? 5.720 18.868 -24.327 1.00 96.06 256 TYR A O 1
ATOM 2081 N N . ALA A 1 257 ? 4.247 19.345 -22.686 1.00 95.12 257 ALA A N 1
ATOM 2082 C CA . ALA A 1 257 ? 5.142 19.072 -21.571 1.00 95.12 257 ALA A CA 1
ATOM 2083 C C . ALA A 1 257 ? 4.497 18.137 -20.546 1.00 95.12 257 ALA A C 1
ATOM 2085 O O . ALA A 1 257 ? 3.337 18.300 -20.172 1.00 95.12 257 ALA A O 1
ATOM 2086 N N . ALA A 1 258 ? 5.265 17.154 -20.085 1.00 94.50 258 ALA A N 1
ATOM 2087 C CA . ALA A 1 258 ? 4.830 16.161 -19.109 1.00 94.50 258 ALA A CA 1
ATOM 2088 C C . ALA A 1 258 ? 6.049 15.440 -18.499 1.00 94.50 258 ALA A C 1
ATOM 2090 O O . ALA A 1 258 ? 7.153 15.520 -19.048 1.00 94.50 258 ALA A O 1
ATOM 2091 N N . PRO A 1 259 ? 5.870 14.675 -17.404 1.00 95.38 259 PRO A N 1
ATOM 2092 C CA . PRO A 1 259 ? 6.894 13.745 -16.937 1.00 95.38 259 PRO A CA 1
ATOM 2093 C C . PRO A 1 259 ? 7.309 12.771 -18.047 1.00 95.38 259 PRO A C 1
ATOM 2095 O O . PRO A 1 259 ? 6.449 12.201 -18.724 1.00 95.38 259 PRO A O 1
ATOM 2098 N N . ALA A 1 260 ? 8.614 12.545 -18.216 1.00 90.75 260 ALA A N 1
ATOM 2099 C CA . ALA A 1 260 ? 9.139 11.748 -19.328 1.00 90.75 260 ALA A CA 1
ATOM 2100 C C . ALA A 1 260 ? 8.615 10.296 -19.334 1.00 90.75 260 ALA A C 1
ATOM 2102 O O . ALA A 1 260 ? 8.370 9.735 -20.402 1.00 90.75 260 ALA A O 1
ATOM 2103 N N . ASP A 1 261 ? 8.374 9.712 -18.157 1.00 89.00 261 ASP A N 1
ATOM 2104 C CA . ASP A 1 261 ? 7.814 8.360 -18.026 1.00 89.00 261 ASP A CA 1
ATOM 2105 C C . ASP A 1 261 ? 6.354 8.288 -18.504 1.00 89.00 261 ASP A C 1
ATOM 2107 O O . ASP A 1 261 ? 5.954 7.321 -19.154 1.00 89.00 261 ASP A O 1
ATOM 2111 N N . ASN A 1 262 ? 5.561 9.338 -18.250 1.00 92.31 262 ASN A N 1
ATOM 2112 C CA . ASN A 1 262 ? 4.190 9.431 -18.760 1.00 92.31 262 ASN A CA 1
ATOM 2113 C C . ASN A 1 262 ? 4.188 9.558 -20.286 1.00 92.31 262 ASN A C 1
ATOM 2115 O O . ASN A 1 262 ? 3.370 8.926 -20.952 1.00 92.31 262 ASN A O 1
ATOM 2119 N N . VAL A 1 263 ? 5.117 10.343 -20.843 1.00 93.62 263 VAL A N 1
ATOM 2120 C CA . VAL A 1 263 ? 5.294 10.472 -22.297 1.00 93.62 263 VAL A CA 1
ATOM 2121 C C . VAL A 1 263 ? 5.637 9.128 -22.932 1.00 93.62 263 VAL A C 1
ATOM 2123 O O . VAL A 1 263 ? 4.976 8.718 -23.885 1.00 93.62 263 VAL A O 1
ATOM 2126 N N . ALA A 1 264 ? 6.594 8.397 -22.354 1.00 89.25 264 ALA A N 1
ATOM 2127 C CA . ALA A 1 264 ? 6.941 7.058 -22.817 1.00 89.25 264 ALA A CA 1
ATOM 2128 C C . ALA A 1 264 ? 5.735 6.109 -22.784 1.00 89.25 264 ALA A C 1
ATOM 2130 O O . ALA A 1 264 ? 5.453 5.446 -23.782 1.00 89.25 264 ALA A O 1
ATOM 2131 N N . ALA A 1 265 ? 4.967 6.098 -21.689 1.00 91.94 265 ALA A N 1
ATOM 2132 C CA . ALA A 1 265 ? 3.764 5.274 -21.568 1.00 91.94 265 ALA A CA 1
ATOM 2133 C C . ALA A 1 265 ? 2.693 5.605 -22.627 1.00 91.94 265 ALA A C 1
ATOM 2135 O O . ALA A 1 265 ? 2.045 4.692 -23.147 1.00 91.94 265 ALA A O 1
ATOM 2136 N N . LEU A 1 266 ? 2.518 6.885 -22.977 1.00 93.00 266 LEU A N 1
ATOM 2137 C CA . LEU A 1 266 ? 1.597 7.313 -24.036 1.00 93.00 266 LEU A CA 1
ATOM 2138 C C . LEU A 1 266 ? 2.050 6.824 -25.415 1.00 93.00 266 LEU A C 1
ATOM 2140 O O . LEU A 1 266 ? 1.241 6.257 -26.147 1.00 93.00 266 LEU A O 1
ATOM 2144 N N . ASN A 1 267 ? 3.334 6.961 -25.741 1.00 93.38 267 ASN A N 1
ATOM 2145 C CA . ASN A 1 267 ? 3.870 6.500 -27.024 1.00 93.38 267 ASN A CA 1
ATOM 2146 C C . ASN A 1 267 ? 3.815 4.970 -27.153 1.00 93.38 267 ASN A C 1
ATOM 2148 O O . ASN A 1 267 ? 3.403 4.448 -28.190 1.00 93.38 267 ASN A O 1
ATOM 2152 N N . ILE A 1 268 ? 4.133 4.235 -26.079 1.00 91.19 268 ILE A N 1
ATOM 2153 C CA . ILE A 1 268 ? 3.971 2.772 -26.015 1.00 91.19 268 ILE A CA 1
ATOM 2154 C C . ILE A 1 268 ? 2.513 2.382 -26.281 1.00 91.19 268 ILE A C 1
ATOM 2156 O O . ILE A 1 268 ? 2.248 1.471 -27.068 1.00 91.19 268 ILE A O 1
ATOM 2160 N N . ARG A 1 269 ? 1.555 3.086 -25.660 1.00 91.50 269 ARG A N 1
ATOM 2161 C CA . ARG A 1 269 ? 0.123 2.874 -25.902 1.00 91.50 269 ARG A CA 1
ATOM 2162 C C . ARG A 1 269 ? -0.232 3.109 -27.369 1.00 91.50 269 ARG A C 1
ATOM 2164 O O . ARG A 1 269 ? -0.909 2.263 -27.944 1.00 91.50 269 ARG A O 1
ATOM 2171 N N . SER A 1 270 ? 0.193 4.221 -27.964 1.00 88.88 270 SER A N 1
ATOM 2172 C CA . SER A 1 270 ? -0.122 4.543 -29.362 1.00 88.88 270 SER A CA 1
ATOM 2173 C C . SER A 1 270 ? 0.390 3.459 -30.314 1.00 88.88 270 SER A C 1
ATOM 2175 O O . SER A 1 270 ? -0.377 2.921 -31.109 1.00 88.88 270 SER A O 1
ATOM 2177 N N . ARG A 1 271 ? 1.639 3.010 -30.148 1.00 87.25 271 ARG A N 1
ATOM 2178 C CA . ARG A 1 271 ? 2.233 1.929 -30.960 1.00 87.25 271 ARG A CA 1
ATOM 2179 C C . ARG A 1 271 ? 1.520 0.584 -30.789 1.00 87.25 271 ARG A C 1
ATOM 2181 O O . ARG A 1 271 ? 1.360 -0.179 -31.740 1.00 87.25 271 ARG A O 1
ATOM 2188 N N . ALA A 1 272 ? 1.039 0.303 -29.583 1.00 84.69 272 ALA A N 1
ATOM 2189 C CA . ALA A 1 272 ? 0.244 -0.884 -29.272 1.00 84.69 272 ALA A CA 1
ATOM 2190 C C . ALA A 1 272 ? -1.199 -0.845 -29.813 1.00 84.69 272 ALA A C 1
ATOM 2192 O O . ALA A 1 272 ? -1.876 -1.877 -29.844 1.00 84.69 272 ALA A O 1
ATOM 2193 N N . ILE A 1 273 ? -1.703 0.333 -30.189 1.00 82.31 273 ILE A N 1
ATOM 2194 C CA . ILE A 1 273 ? -2.996 0.491 -30.867 1.00 82.31 273 ILE A CA 1
ATOM 2195 C C . ILE A 1 273 ? -2.824 0.300 -32.376 1.00 82.31 273 ILE A C 1
ATOM 2197 O O . ILE A 1 273 ? -3.651 -0.367 -32.984 1.00 82.31 273 ILE A O 1
ATOM 2201 N N . VAL A 1 274 ? -1.740 0.821 -32.955 1.00 71.31 274 VAL A N 1
ATOM 2202 C CA . VAL A 1 274 ? -1.459 0.742 -34.401 1.00 71.31 274 VAL A CA 1
ATOM 2203 C C . VAL A 1 274 ? -1.081 -0.677 -34.858 1.00 71.31 274 VAL A C 1
ATOM 2205 O O . VAL A 1 274 ? -1.356 -1.058 -35.986 1.00 71.31 274 VAL A O 1
ATOM 2208 N N . SER A 1 275 ? -0.495 -1.495 -33.981 1.00 58.34 275 SER A N 1
ATOM 2209 C CA . SER A 1 275 ? -0.036 -2.865 -34.288 1.00 58.34 275 SER A CA 1
ATOM 2210 C C . SER A 1 275 ? -1.137 -3.938 -34.345 1.00 58.34 275 SER A C 1
ATOM 2212 O O . SER A 1 275 ? -0.829 -5.127 -34.422 1.00 58.34 275 SER A O 1
ATOM 2214 N N . VAL A 1 276 ? -2.417 -3.561 -34.310 1.00 53.72 276 VAL A N 1
ATOM 2215 C CA . VAL A 1 276 ? -3.525 -4.513 -34.477 1.00 53.72 276 VAL A CA 1
ATOM 2216 C C . VAL A 1 276 ? -3.861 -4.599 -35.970 1.00 53.72 276 VAL A C 1
ATOM 2218 O O . VAL A 1 276 ? -4.183 -3.565 -36.554 1.00 53.72 276 VAL A O 1
ATOM 2221 N N . PRO A 1 277 ? -3.837 -5.782 -36.614 1.00 46.19 277 PRO A N 1
ATOM 2222 C CA . PRO A 1 277 ? -4.483 -5.928 -37.910 1.00 46.19 277 PRO A CA 1
ATOM 2223 C C . PRO A 1 277 ? -5.965 -5.583 -37.738 1.00 46.19 277 PRO A C 1
ATOM 2225 O O . PRO A 1 277 ? -6.602 -6.084 -36.808 1.00 46.19 277 PRO A O 1
ATOM 2228 N N . ASN A 1 278 ? -6.518 -4.748 -38.620 1.00 44.72 278 ASN A N 1
ATOM 2229 C CA . ASN A 1 278 ? -7.963 -4.594 -38.776 1.00 44.72 278 ASN A CA 1
ATOM 2230 C C . ASN A 1 278 ? -8.541 -5.940 -39.237 1.00 44.72 278 ASN A C 1
ATOM 2232 O O . ASN A 1 278 ? -8.810 -6.138 -40.418 1.00 44.72 278 ASN A O 1
ATOM 2236 N N . VAL A 1 279 ? -8.698 -6.899 -38.326 1.00 41.75 279 VAL A N 1
ATOM 2237 C CA . VAL A 1 279 ? -9.507 -8.080 -38.597 1.00 41.75 279 VAL A CA 1
ATOM 2238 C C . VAL A 1 279 ? -10.940 -7.604 -38.449 1.00 41.75 279 VAL A C 1
ATOM 2240 O O . VAL A 1 279 ? -11.469 -7.499 -37.341 1.00 41.75 279 VAL A O 1
ATOM 2243 N N . GLY A 1 280 ? -11.522 -7.208 -39.582 1.00 36.56 280 GLY A N 1
ATOM 2244 C CA . GLY A 1 280 ? -12.959 -7.046 -39.700 1.00 36.56 280 GLY A CA 1
ATOM 2245 C C . GLY A 1 280 ? -13.615 -8.297 -39.135 1.00 36.56 280 GLY A C 1
ATOM 2246 O O . GLY A 1 280 ? -13.251 -9.416 -39.494 1.00 36.56 280 GLY A O 1
ATOM 2247 N N . VAL A 1 281 ? -14.529 -8.094 -38.194 1.00 37.81 281 VAL A N 1
ATOM 2248 C CA . VAL A 1 281 ? -15.428 -9.142 -37.730 1.00 37.81 281 VAL A CA 1
ATOM 2249 C C . VAL A 1 281 ? -16.260 -9.534 -38.947 1.00 37.81 281 VAL A C 1
ATOM 2251 O O . VAL A 1 281 ? -17.193 -8.824 -39.314 1.00 37.81 281 VAL A O 1
ATOM 2254 N N . ALA A 1 282 ? -15.860 -10.606 -39.629 1.00 35.53 282 ALA A N 1
ATOM 2255 C CA . ALA A 1 282 ? -16.763 -11.329 -40.503 1.00 35.53 282 ALA A CA 1
ATOM 2256 C C . ALA A 1 282 ? -17.810 -11.968 -39.582 1.00 35.53 282 ALA A C 1
ATOM 2258 O O . ALA A 1 282 ? -17.456 -12.731 -38.681 1.00 35.53 282 ALA A O 1
ATOM 2259 N N . ILE A 1 283 ? -19.048 -11.503 -39.750 1.00 38.25 283 ILE A N 1
ATOM 2260 C CA . ILE A 1 283 ? -20.263 -11.956 -39.065 1.00 38.25 283 ILE A CA 1
ATOM 2261 C C . ILE A 1 283 ? -20.509 -13.427 -39.396 1.00 38.25 283 ILE A C 1
ATOM 2263 O O . ILE A 1 283 ? -20.306 -13.789 -40.577 1.00 38.25 283 ILE A O 1
#

Foldseek 3Di:
DKDKDKAWDDDDPVVLVVVVLLLVLLQVLLLVLLVVCLVVVNLDLVVSCVVCVVVSCVVSVDDNVSSSVSSVVNSVVVVVPNPDRDHRPFDPDDDDAPDWDWGDDPSTIITIHIDDDDDDDDDDDPDDWDWDDDPAFNIAIPVGDTHGCPVVLLVVLLVVLLVVLVVCLVVVHAAFEEDCPCVLVVDPDDPVCSPPPVVVSVVSSVVNNVVVNVVSVHHYHYFHQPQLLQQALPPRDGDPVQDPDPFKGADPPPRDIDTSVV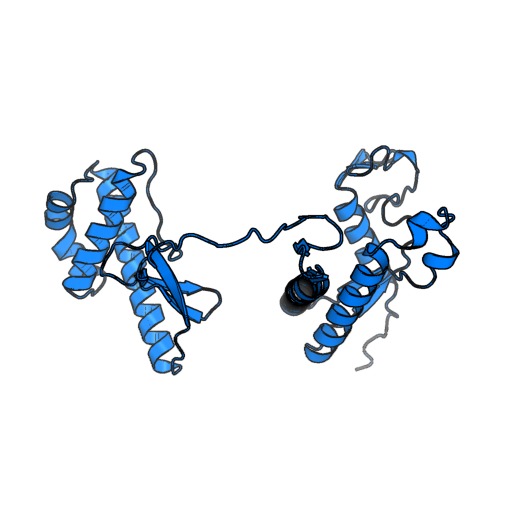SSSSSSVVRVVVPDPPPPPPD

Solvent-accessible surface area (backbone atoms only — not comparable to full-atom values): 16548 Å² total; per-residue (Å²): 86,80,44,78,47,84,42,77,60,89,68,58,70,75,58,47,51,54,52,52,51,50,51,51,38,49,28,52,43,31,34,52,52,28,50,52,28,56,76,67,72,41,56,52,52,72,62,43,39,73,74,43,47,67,60,46,26,62,77,46,70,42,53,74,68,53,45,53,49,35,43,48,54,42,26,56,52,44,72,78,46,74,92,57,79,65,79,57,87,66,63,78,76,77,81,53,94,97,46,60,42,76,32,68,55,94,96,39,46,31,41,34,39,67,43,80,43,82,74,75,81,86,76,87,73,96,73,80,83,48,72,49,75,46,92,73,35,54,34,33,40,75,88,73,51,70,43,60,50,61,67,59,50,50,53,51,34,54,54,51,25,51,51,54,40,54,52,26,53,76,69,75,37,64,49,62,40,69,50,68,79,67,52,77,80,72,55,94,60,60,82,79,65,68,73,48,64,64,64,59,52,52,52,51,36,50,52,45,32,51,55,51,16,58,77,70,73,33,54,76,46,72,16,81,56,78,56,25,60,27,37,31,82,86,77,61,55,66,43,71,74,16,35,80,48,90,64,44,25,38,32,85,86,78,61,56,67,49,50,19,68,60,43,22,54,48,36,34,46,53,50,48,59,68,72,54,80,87,72,72,82,79,127

Nearest PDB structures (foldseek):
  8dzj-assembly1_A  TM=3.672E-01  e=2.657E-11  Sulfoacidibacillus thermotolerans
  8j1j-assembly1_A  TM=3.772E-01  e=1.483E-10  Sulfoacidibacillus thermotolerans
  7wju-assembly1_A  TM=3.772E-01  e=1.256E-10  Sulfoacidibacillus thermotolerans
  8j3r-assembly1_A  TM=3.772E-01  e=1.327E-10  Sulfoacidibacillus thermotolerans
  7c7l-assembly1_B  TM=3.579E-01  e=4.247E-08  uncultured archaeon

Secondary structure (DSSP, 8-state):
-EEE--EEPP--HHHHHHHHHHHHHHHHHHHHHHHHHHHTT---HHHHHHHHHHHHHHHHT--HHHHHHHHHHHHHHHHH-SSS----SS------TT--EEEEETTEEEEE-EEEPPPPPPPPPSS---EE--SSEEEEETTS-EEESHHHHHHHHHHHHHHHHHHHHHTTPPEEEE--TTHHHH----TTGGG-HHHHHHHHHHHHHHHHHHHHT--EEEE--TTTTTB-TTT--B-SGGGSSSSEEE-TTT--EEEHHHHHHHHHHHHHHHTS-------